Protein 3POW (pdb70)

Organism: Homo sapiens (NCBI:txid9606)

GO terms:
  GO:0002502 peptide antigen assembly with MHC class I protein complex (P, IDA)
  GO:0005783 endoplasmic reticulum (C, IDA)
  GO:0030674 protein-macromolecule adaptor activity (F, IDA)
  GO:0042824 MHC class I peptide loading complex (C, IDA)
  GO:0034975 protein folding in endoplasmic reticulum (P, TAS)
  GO:0016020 membrane (C, IDA)
  GO:0044194 cytolytic granule (C, EXP)
  GO:0005788 endoplasmic reticulum lumen (C, EXP)
  GO:0009986 cell surface (C, EXP)
  GO:2000510 positive regulation of dendritic cell chemotaxis (P, IMP)
  GO:1900026 positive regulation of substrate adhesion-dependent cell spreading (P, IMP)
  GO:0005515 protein binding (F, IPI)
  GO:0031625 ubiquitin protein ligase binding (F, IPI)
  GO:0006355 regulation of DNA-templated transcription (P, TAS)
  GO:0098553 lumenal side of endoplasmic reticulum membrane (C, TAS)
  GO:0033116 endoplasmic reticulum-Golgi intermediate compartment m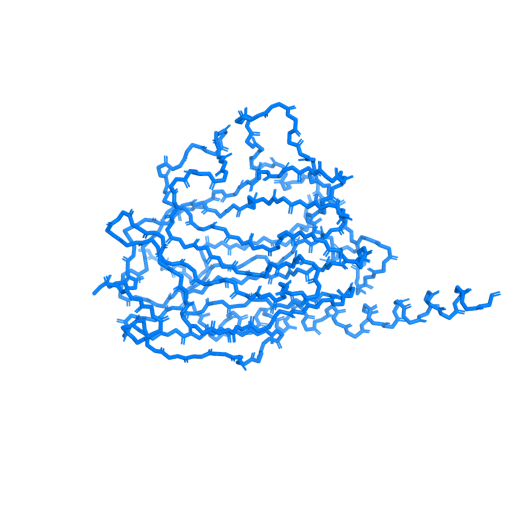embrane (C, TAS)
  GO:0071682 endocytic vesicle lumen (C, TAS)
  GO:0005576 extracellular region (C, TAS)
  GO:0005788 endoplasmic reticulum lumen (C, TAS)
  GO:0030670 phagocytic vesicle membrane (C, TAS)

InterPro domains:
  IPR001580 Calreticulin/calnexin [PF00262] (23-257)
  IPR001580 Calreticulin/calnexin [PF00262] (259-332)
  IPR001580 Calreticulin/calnexin [PR00626] (100-118)
  IPR001580 Calreticulin/calnexin [PR00626] (126-142)
  IPR001580 Calreticulin/calnexin [PR00626] (215-228)
  IPR001580 Calreticulin/calnexin [PR00626] (242-264)
  IPR001580 Calreticulin/calnexin [PR00626] (280-299)
  IPR001580 Calreticulin/calnexin [PR00626] (313-333)
  IPR001580 Calreticulin/calnexin [PTHR11073] (8-381)
  IPR009033 Calreticulin/calnexin, P domain superfamily [G3DSA:2.10.250.10] (205-305)
  IPR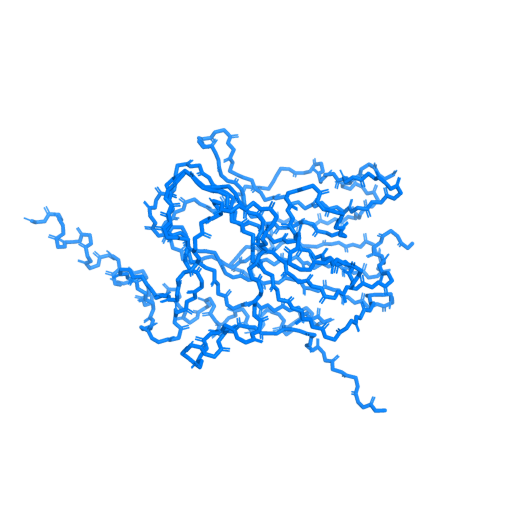009033 Calreticulin/calnexin, P domain superfamily [SSF63887] (201-315)
  IPR009169 Calreticulin [PIRSF002356] (5-406)
  IPR013320 Concanavalin A-like lectin/glucanase domain superfamily [SSF49899] (19-217)
  IPR018124 Calreticulin/calnexin, conserved site [PS00803] (98-113)
  IPR018124 Calreticulin/calnexin, conserved site [PS00804] (130-138)
  IPR018124 Calreticulin/calnexin, conserved site [PS00805] (242-254)

CATH classification: 2.60.120.200

Sequence (251 aa):
GREPAVYFKEQFLDGDGWTSRWIESKHKSDFGKFVLSSGKFYGDEEKDKGLQTSQDARFYALSASSFEPFSNKGQTLVVQFTVKHEQNIDCGGGYVKLFPNSLDQTDMHGDSEYNIMMFGPDICGPGTKKVHVIFNYKGKNVLINKDIRCKDDEFTHLYTLIVRPDNTYEVKIDNSQVESGSLEDDWDFSIYAYDNFGVLGLDLWQVKSGTIFDNFLITNDEAYAEEFGNETWGVTKAAEKQMKDKQDEEQRL

Solvent-accessible surface area: 11658 Å² total; per-residue (Å²): 121,240,149,70,42,50,37,20,88,6,42,3,120,81,37,117,25,21,83,107,94,10,69,94,8,153,68,118,127,84,23,7,94,15,67,43,31,7,23,133,3,44,22,54,102,108,126,17,54,0,0,28,2,53,57,88,56,89,116,2,7,2,0,0,62,16,144,62,23,43,1,141,56,76,26,0,0,1,1,0,2,4,6,8,26,32,80,19,68,23,1,3,0,33,1,8,2,0,31,74,103,28,83,26,56,63,0,46,39,124,18,126,17,15,0,15,1,0,0,33,2,66,27,122,80,44,39,63,0,31,0,10,0,28,63,181,78,126,61,6,116,14,85,64,128,6,162,8,92,69,53,26,24,13,20,0,2,2,1,1,0,54,57,100,17,39,1,21,0,27,10,30,24,67,104,69,35,44,28,28,0,116,105,10,3,114,70,100,34,15,25,25,139,48,0,0,2,0,0,0,15,2,96,0,57,81,14,11,0,6,0,7,9,0,0,0,0,37,54,52,69,50,1,78,94,8,0,76,100,12,22,33,98,7,111,62,41,2,101,122,55,30,72,136,24,61,94,120,150,179,113

Secondary structure (DSSP, 8-state):
-PPPSEEEEE---SGGGGGGTEEE--SSS-PPPEEEE--SS-S-TTTT-EEEE-SSSEEEEEEEEEEEE--TTS-EEEEEEEE-TT--SEEE--EEEE-TT--GGG--TTS--SEEEEEEEESTT-EEEEEEEEETTEEEEPSS--BPP-SSSEEEEEEEE-TTSEEEEEETTEEEEEEEHHHHS---TT--S-EEEEEEEEEESS---EEEEEEEES-HHHHHHHHHHTHHHHHHHHHHHHHHHHHHHH-

Radius of gyration: 17.52 Å; Cα contacts (8 Å, |Δi|>4): 612; chains: 1; bounding box: 39×34×60 Å

Foldseek 3Di:
DDDDQFFDKFQCQPPPVCPVFKDFAVLDVFAFAWDWFLPDFWLDGRRSTFTFGDDAQGKGKMKGWTDKDKCAQFKKKKKWKKFQQLLFAWKDDKKFWAFPPDDSNNDAPPPDTAWIWQFGHHHPVGQFIWTWGQAPNDTWTFQDGFGHDRDRGMKMWMWMAGNVQKIFIDILLHTRDIDGNVPGTPHVSSIDGITTMMIDTMGGRDTTMGMRTITIGRDPVVVSVSSCVRSVSIPPSRVVRVVVVVVVVVD

B-factor: mean 16.08, std 9.93, range [5.52, 78.04]

Nearest PDB structures (foldseek):
  3pow-assembly1_A  TM=1.004E+00  e=1.679E-54  Homo sapiens
  6eny-assembly1_G  TM=9.964E-01  e=6.160E-43  Homo sapiens
  8tzr-assembly1_C  TM=9.878E-01  e=2.608E-44  Homo sapiens
  7qpd-assembly1_C  TM=9.809E-01  e=1.672E-42  Homo sapiens
  8xvf-assembly3_C  TM=9.687E-01  e=1.533E-31  Trichinella spiralis

Structure (mmCIF, N/CA/C/O backbone):
data_3POW
#
_entry.id   3POW
#
_cell.length_a   42.890
_cell.length_b   70.390
_cell.length_c   91.820
_cell.angle_alpha   90.000
_cell.angle_beta   90.000
_cell.angle_gamma   90.000
#
_symmetry.space_group_name_H-M   'P 21 21 21'
#
loop_
_entity.id
_entity.type
_entity.pdbx_description
1 polymer calreticulin
2 non-polymer 'CALCIUM ION'
3 water water
#
loop_
_atom_site.group_PDB
_atom_site.id
_atom_site.type_symbol
_atom_site.label_atom_id
_atom_site.label_alt_id
_atom_site.label_comp_id
_atom_site.label_asym_id
_atom_site.label_entity_id
_atom_site.label_seq_id
_atom_site.pdbx_PDB_ins_code
_atom_site.Cartn_x
_atom_site.Cartn_y
_atom_site.Cartn_z
_atom_site.occupancy
_atom_site.B_iso_or_equiv
_atom_site.auth_seq_id
_atom_site.auth_comp_id
_atom_site.auth_asym_id
_atom_site.auth_atom_id
_atom_site.pdbx_PDB_model_num
ATOM 1 N N . GLY A 1 7 ? -2.244 -6.835 40.571 1.00 20.63 16 GLY A N 1
ATOM 2 C CA . GLY A 1 7 ? -2.638 -7.157 39.198 1.00 18.93 16 GLY A CA 1
ATOM 3 C C . GLY A 1 7 ? -1.529 -7.004 38.173 1.00 18.30 16 GLY A C 1
ATOM 4 O O . GLY A 1 7 ? -0.710 -6.085 38.277 1.00 17.50 16 GLY A O 1
ATOM 5 N N . ARG A 1 8 ? -1.504 -7.900 37.158 1.00 12.38 17 ARG A N 1
ATOM 6 C CA . ARG A 1 8 ? -0.484 -7.891 36.104 1.00 12.00 17 ARG A CA 1
ATOM 7 C C . ARG A 1 8 ? -0.417 -6.544 35.384 1.00 15.77 17 ARG A C 1
ATOM 8 O O . ARG A 1 8 ? -1.440 -6.055 34.892 1.00 15.70 17 ARG A O 1
ATOM 16 N N . GLU A 1 9 ? 0.792 -5.938 35.315 1.00 11.82 18 GLU A N 1
ATOM 17 C CA . GLU A 1 9 ? 0.975 -4.643 34.662 1.00 12.07 18 GLU A CA 1
ATOM 18 C C . GLU A 1 9 ? 1.052 -4.779 33.153 1.00 14.29 18 GLU A C 1
ATOM 19 O O . GLU A 1 9 ? 1.866 -5.573 32.669 1.00 12.36 18 GLU A O 1
ATOM 25 N N . PRO A 1 10 ? 0.244 -4.014 32.384 1.00 12.75 19 PRO A N 1
ATOM 26 C CA . PRO A 1 10 ? 0.367 -4.075 30.915 1.00 12.80 19 PRO A CA 1
ATOM 27 C C . PRO A 1 10 ? 1.666 -3.456 30.400 1.00 15.82 19 PRO A C 1
ATOM 28 O O . PRO A 1 10 ? 2.242 -2.564 31.040 1.00 16.01 19 PRO A O 1
ATOM 32 N N . ALA A 1 11 ? 2.123 -3.933 29.247 1.00 12.14 20 ALA A N 1
ATOM 33 C CA . ALA A 1 11 ? 3.281 -3.354 28.560 1.00 11.89 20 ALA A CA 1
ATOM 34 C C . ALA A 1 11 ? 2.763 -2.334 27.517 1.00 13.75 20 ALA A C 1
ATOM 35 O O . ALA A 1 11 ? 3.489 -1.407 27.137 1.00 14.08 20 ALA A O 1
ATOM 37 N N . VAL A 1 12 ? 1.526 -2.530 27.026 1.00 10.64 21 VAL A N 1
ATOM 38 C CA . VAL A 1 12 ? 0.921 -1.665 26.003 1.00 9.69 21 VAL A CA 1
ATOM 39 C C . VAL A 1 12 ? -0.164 -0.786 26.650 1.00 14.02 21 VAL A C 1
ATOM 40 O O . VAL A 1 12 ? -1.137 -1.312 27.187 1.00 14.72 21 VAL A O 1
ATOM 44 N N . TYR A 1 13 ? 0.014 0.540 26.577 1.00 11.02 22 TYR A N 1
ATOM 45 C CA . TYR A 1 13 ? -0.918 1.517 27.127 1.00 9.76 22 TYR A CA 1
ATOM 46 C C . TYR A 1 13 ? -1.987 1.917 26.113 1.00 11.84 22 TYR A C 1
ATOM 47 O O . TYR A 1 13 ? -3.078 2.311 26.513 1.00 12.25 22 TYR A O 1
ATOM 56 N N . PHE A 1 14 ? -1.666 1.841 24.808 1.00 9.01 23 PHE A N 1
ATOM 57 C CA . PHE A 1 14 ? -2.594 2.220 23.741 1.00 9.07 23 PHE A CA 1
ATOM 58 C C . PHE A 1 14 ? -2.166 1.578 22.438 1.00 11.00 23 PHE A C 1
ATOM 59 O O . PHE A 1 14 ? -0.970 1.527 22.141 1.00 10.81 23 PHE A O 1
ATOM 67 N N . LYS A 1 15 ? -3.142 1.057 21.675 1.00 10.04 24 LYS A N 1
ATOM 68 C CA . LYS A 1 15 ? -2.900 0.512 20.339 1.00 10.08 24 LYS A CA 1
ATOM 69 C C . LYS A 1 15 ? -4.107 0.837 19.479 1.00 13.34 24 LYS A C 1
ATOM 70 O O . LYS A 1 15 ? -5.245 0.595 19.908 1.00 14.15 24 LYS A O 1
ATOM 76 N N . GLU A 1 16 ? -3.872 1.377 18.280 1.00 8.79 25 GLU A N 1
ATOM 77 C CA . GLU A 1 16 ? -4.983 1.663 17.358 1.00 7.41 25 GLU A CA 1
ATOM 78 C C . GLU A 1 16 ? -4.611 1.331 15.947 1.00 9.47 25 GLU A C 1
ATOM 79 O O . GLU A 1 16 ? -3.688 1.936 15.409 1.00 9.16 25 GLU A O 1
ATOM 85 N N . GLN A 1 17 ? -5.351 0.381 15.340 1.00 9.01 26 GLN A N 1
ATOM 86 C CA . GLN A 1 17 ? -5.129 -0.061 13.976 1.00 7.50 26 GLN A CA 1
ATOM 87 C C . GLN A 1 17 ? -6.340 0.126 13.053 1.00 10.75 26 GLN A C 1
ATOM 88 O O . GLN A 1 17 ? -6.212 -0.130 11.868 1.00 10.86 26 GLN A O 1
ATOM 94 N N . PHE A 1 18 ? -7.495 0.590 13.583 1.00 9.17 27 PHE A N 1
ATOM 95 C CA . PHE A 1 18 ? -8.704 0.839 12.763 1.00 8.72 27 PHE A CA 1
ATOM 96 C C . PHE A 1 18 ? -9.143 -0.416 11.980 1.00 11.67 27 PHE A C 1
ATOM 97 O O . PHE A 1 18 ? -9.295 -0.385 10.747 1.00 10.82 27 PHE A O 1
ATOM 105 N N . LEU A 1 19 ? -9.308 -1.534 12.697 1.00 12.10 28 LEU A N 1
ATOM 106 C CA . LEU A 1 19 ? -9.654 -2.828 12.076 1.00 13.01 2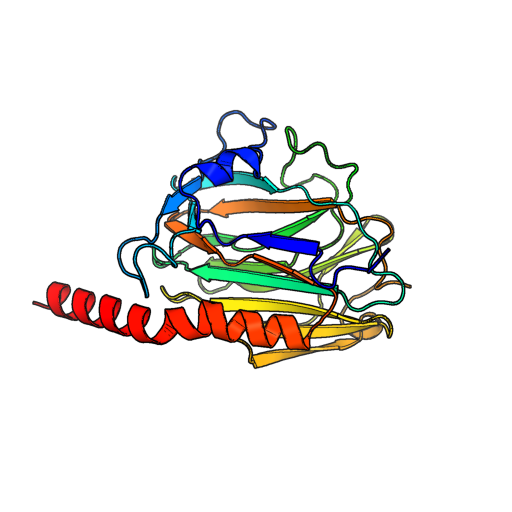8 LEU A CA 1
ATOM 107 C C . LEU A 1 19 ? -11.141 -3.164 12.119 1.00 17.27 28 LEU A C 1
ATOM 108 O O . LEU A 1 19 ? -11.563 -4.157 11.498 1.00 16.77 28 LEU A O 1
ATOM 113 N N . ASP A 1 20 ? -11.922 -2.371 12.877 1.00 14.01 29 ASP A N 1
ATOM 114 C CA . ASP A 1 20 ? -13.349 -2.642 13.116 1.00 14.79 29 ASP A CA 1
ATOM 115 C C . ASP A 1 20 ? -14.334 -1.674 12.477 1.00 20.74 29 ASP A C 1
ATOM 116 O O . ASP A 1 20 ? -15.359 -1.335 13.093 1.00 20.46 29 ASP A O 1
ATOM 121 N N . GLY A 1 21 ? -14.039 -1.272 11.242 1.00 18.28 30 GLY A N 1
ATOM 122 C CA . GLY A 1 21 ? -14.876 -0.381 10.453 1.00 19.24 30 GLY A CA 1
ATOM 123 C C . GLY A 1 21 ? -15.136 0.947 11.124 1.00 21.55 30 GLY A C 1
ATOM 124 O O . GLY A 1 21 ? -14.193 1.633 11.499 1.00 18.77 30 GLY A O 1
ATOM 125 N N . ASP A 1 22 ? -16.423 1.287 11.344 1.00 19.02 31 ASP A N 1
ATOM 126 C CA . ASP A 1 22 ? -16.808 2.554 11.983 1.00 18.86 31 ASP A CA 1
ATOM 127 C C . ASP A 1 22 ? -16.627 2.584 13.513 1.00 21.15 31 ASP A C 1
ATOM 128 O O . ASP A 1 22 ? -16.877 3.627 14.130 1.00 21.56 31 ASP A O 1
ATOM 133 N N . GLY A 1 23 ? -16.176 1.471 14.105 1.00 17.66 32 GLY A N 1
ATOM 134 C CA . GLY A 1 23 ? -15.933 1.345 15.545 1.00 17.13 32 GLY A CA 1
ATOM 135 C C . GLY A 1 23 ? -14.975 2.378 16.128 1.00 19.18 32 GLY A C 1
ATOM 136 O O . GLY A 1 23 ? -15.009 2.658 17.335 1.00 19.67 32 GLY A O 1
ATOM 137 N N . TRP A 1 24 ? -14.094 2.945 15.277 1.00 14.48 33 TRP A N 1
ATOM 138 C CA . TRP A 1 24 ? -13.123 3.945 15.730 1.00 13.61 33 TRP A CA 1
ATOM 139 C C . TRP A 1 24 ? -13.792 5.205 16.263 1.00 16.61 33 TRP A C 1
ATOM 140 O O . TRP A 1 24 ? -13.221 5.861 17.134 1.00 15.30 33 TRP A O 1
ATOM 151 N N . THR A 1 25 ? -15.008 5.546 15.754 1.00 14.69 34 THR A N 1
ATOM 152 C CA . THR A 1 25 ? -15.715 6.754 16.192 1.00 14.64 34 THR A CA 1
ATOM 153 C C . THR A 1 25 ? -16.078 6.725 17.698 1.00 19.40 34 THR A C 1
ATOM 154 O O . THR A 1 25 ? -16.398 7.779 18.269 1.00 21.42 34 THR A O 1
ATOM 158 N N . SER A 1 26 ? -16.010 5.537 18.338 1.00 16.04 35 SER A N 1
ATOM 159 C CA . SER A 1 26 ? -16.302 5.386 19.774 1.00 16.68 35 SER A CA 1
ATOM 160 C C . SER A 1 26 ? -15.030 5.558 20.611 1.00 19.33 35 SER A C 1
ATOM 161 O O . SER A 1 26 ? -15.114 5.606 21.851 1.00 20.08 35 SER A O 1
ATOM 164 N N . ARG A 1 27 ? -13.858 5.657 19.943 1.00 14.17 36 ARG A N 1
ATOM 165 C CA . ARG A 1 27 ? -12.572 5.761 20.630 1.00 13.18 36 ARG A CA 1
ATOM 166 C C . ARG A 1 27 ? -11.885 7.117 20.437 1.00 14.40 36 ARG A C 1
ATOM 167 O O . ARG A 1 27 ? -10.971 7.432 21.191 1.00 12.85 36 ARG A O 1
ATOM 175 N N . TRP A 1 28 ? -12.325 7.895 19.434 1.00 11.11 37 TRP A N 1
ATOM 176 C CA . TRP A 1 28 ? -11.738 9.191 19.061 1.00 10.31 37 TRP A CA 1
ATOM 177 C C . TRP A 1 28 ? -12.779 10.279 19.133 1.00 14.65 37 TRP A C 1
ATOM 178 O O . TRP A 1 28 ? -13.910 10.075 18.684 1.00 14.40 37 TRP A O 1
ATOM 189 N N . ILE A 1 29 ? -12.406 11.441 19.731 1.00 11.03 38 ILE A N 1
ATOM 190 C CA . ILE A 1 29 ? -13.314 12.575 19.912 1.00 10.24 38 ILE A CA 1
ATOM 191 C C . ILE A 1 29 ? -12.871 13.752 19.054 1.00 12.17 38 ILE A C 1
ATOM 192 O O . ILE A 1 29 ? -11.693 14.129 19.080 1.00 11.11 38 ILE A O 1
ATOM 197 N N . GLU A 1 30 ? -13.838 14.362 18.341 1.00 10.42 39 GLU A N 1
ATOM 198 C CA . GLU A 1 30 ? -13.603 15.571 17.556 1.00 9.91 39 GLU A CA 1
ATOM 199 C C . GLU A 1 30 ? -13.704 16.785 18.475 1.00 14.87 39 GLU A C 1
ATOM 200 O O . GLU A 1 30 ? -14.702 16.940 19.214 1.00 14.99 39 GLU A O 1
ATOM 206 N N . SER A 1 31 ? -12.690 17.668 18.434 1.00 10.66 40 SER A N 1
ATOM 207 C CA . SER A 1 31 ? -12.782 18.898 19.208 1.00 10.29 40 SER A CA 1
ATOM 208 C C . SER A 1 31 ? -13.812 19.806 18.564 1.00 12.22 40 SER A C 1
ATOM 209 O O . SER A 1 31 ? -13.938 19.813 17.338 1.00 11.25 40 SER A O 1
ATOM 212 N N . LYS A 1 32 ? -14.534 20.567 19.402 1.00 10.06 41 LYS A N 1
ATOM 213 C CA . LYS A 1 32 ? -15.518 21.567 18.980 1.00 11.42 41 LYS A CA 1
ATOM 214 C C . LYS A 1 32 ? -14.974 22.973 19.293 1.00 14.50 41 LYS A C 1
ATOM 215 O O . LYS A 1 32 ? -15.740 23.935 19.253 1.00 14.15 41 LYS A O 1
ATOM 221 N N . HIS A 1 33 ? -13.645 23.103 19.577 1.00 10.10 42 HIS A N 1
ATOM 222 C CA . HIS A 1 33 ? -13.029 24.415 19.845 1.00 9.52 42 HIS A CA 1
ATOM 223 C C . HIS A 1 33 ? -13.352 25.438 18.746 1.00 13.77 42 HIS A C 1
ATOM 224 O O . HIS A 1 33 ? -13.583 26.619 19.048 1.00 13.63 42 HIS A O 1
ATOM 231 N N . LYS A 1 34 ? -13.369 24.980 17.477 1.00 10.16 43 LYS A N 1
ATOM 232 C CA . LYS A 1 34 ? -13.808 25.770 16.322 1.00 11.01 43 LYS A CA 1
ATOM 233 C C . LYS A 1 34 ? -14.907 24.968 15.618 1.00 14.08 43 LYS A C 1
ATOM 234 O O . LYS A 1 34 ? -14.982 23.747 15.806 1.00 14.06 43 LYS A O 1
ATOM 240 N N . SER A 1 35 ? -15.740 25.637 14.803 1.00 12.22 44 SER A N 1
ATOM 241 C CA . SER A 1 35 ? -16.793 24.913 14.072 1.00 11.87 44 SER A CA 1
ATOM 242 C C . SER A 1 35 ? -16.402 24.588 12.612 1.00 15.88 44 SER A C 1
ATOM 243 O O . SER A 1 35 ? -17.203 24.013 11.861 1.00 16.37 44 SER A O 1
ATOM 246 N N . ASP A 1 36 ? -15.164 24.918 12.230 1.00 11.91 45 ASP A N 1
ATOM 247 C CA . ASP A 1 36 ? -14.680 24.739 10.868 1.00 10.60 45 ASP A CA 1
ATOM 248 C C . ASP A 1 36 ? -13.437 23.840 10.775 1.00 12.50 45 ASP A C 1
ATOM 249 O O . ASP A 1 36 ? -12.654 23.968 9.825 1.00 11.30 45 ASP A O 1
ATOM 254 N N . PHE A 1 37 ? -13.248 22.926 11.751 1.00 9.81 46 PHE A N 1
ATOM 255 C CA . PHE A 1 37 ? -12.138 21.973 11.645 1.00 9.40 46 PHE A CA 1
ATOM 256 C C . PHE A 1 37 ? -12.430 20.975 10.519 1.00 12.13 46 PHE A C 1
ATOM 257 O O . PHE A 1 37 ? -13.604 20.674 10.244 1.00 12.84 46 PHE A O 1
ATOM 265 N N . GLY A 1 38 ? -11.366 20.426 9.921 1.00 9.90 47 GLY A N 1
ATOM 266 C CA . GLY A 1 38 ? -11.516 19.432 8.870 1.00 9.49 47 GLY A CA 1
ATOM 267 C C . GLY A 1 38 ? -11.886 18.083 9.439 1.00 12.79 47 GLY A C 1
ATOM 268 O O . GLY A 1 38 ? -11.665 17.806 10.626 1.00 12.22 47 GLY A O 1
ATOM 269 N N . LYS A 1 39 ? -12.454 17.238 8.595 1.00 10.34 48 LYS A N 1
ATOM 270 C CA . LYS A 1 39 ? -12.841 15.908 9.027 1.00 10.77 48 LYS A CA 1
ATOM 271 C C . LYS A 1 39 ? -11.825 14.845 8.625 1.00 12.54 48 LYS A C 1
ATOM 272 O O . LYS A 1 39 ? -11.305 14.853 7.510 1.00 9.61 48 LYS A O 1
ATOM 278 N N . PHE A 1 40 ? -11.591 13.897 9.537 1.00 9.87 49 PHE A N 1
ATOM 279 C CA . PHE A 1 40 ? -10.820 12.707 9.213 1.00 7.50 49 PHE A CA 1
ATOM 280 C C . PHE A 1 40 ? -11.831 11.670 8.706 1.00 11.25 49 PHE A C 1
ATOM 281 O O . PHE A 1 40 ? -12.948 11.560 9.239 1.00 11.76 49 PHE A O 1
ATOM 289 N N . VAL A 1 41 ? -11.448 10.910 7.673 1.00 7.79 50 VAL A N 1
ATOM 290 C CA . VAL A 1 41 ? -12.256 9.821 7.121 1.00 7.74 50 VAL A CA 1
ATOM 291 C C . VAL A 1 41 ? -11.426 8.527 7.206 1.00 12.21 50 VAL A C 1
ATOM 292 O O . VAL A 1 41 ? -10.184 8.577 7.114 1.00 12.87 50 VAL A O 1
ATOM 296 N N . LEU A 1 42 ? -12.092 7.385 7.345 1.00 9.13 51 LEU A N 1
ATOM 297 C CA . LEU A 1 42 ? -11.403 6.102 7.381 1.00 9.69 51 LEU A CA 1
ATOM 298 C C . LEU A 1 42 ? -11.169 5.620 5.960 1.00 11.84 51 LEU A C 1
ATOM 299 O O . LEU A 1 42 ? -12.123 5.413 5.193 1.00 11.69 51 LEU A O 1
ATOM 304 N N . SER A 1 43 ? -9.874 5.439 5.593 1.00 8.96 52 SER A N 1
ATOM 305 C CA . SER A 1 43 ? -9.540 4.992 4.247 1.00 9.27 52 SER A CA 1
ATOM 306 C C . SER A 1 43 ? -8.143 4.375 4.165 1.00 10.09 52 SER A C 1
ATOM 307 O O . SER A 1 43 ? -7.256 4.714 4.964 1.00 9.37 52 SER A O 1
ATOM 310 N N . SER A 1 44 ? -7.946 3.510 3.153 1.00 9.59 53 SER A N 1
ATOM 311 C CA . SER A 1 44 ? -6.625 2.977 2.842 1.00 9.26 53 SER A CA 1
ATOM 312 C C . SER A 1 44 ? -6.050 3.691 1.588 1.00 12.12 53 SER A C 1
ATOM 313 O O . SER A 1 44 ? -4.922 3.404 1.182 1.00 10.58 53 SER A O 1
ATOM 316 N N . GLY A 1 45 ? -6.795 4.670 1.040 1.00 9.06 54 GLY A N 1
ATOM 317 C CA . GLY A 1 45 ? -6.313 5.493 -0.064 1.00 9.00 54 GLY A CA 1
ATOM 318 C C . GLY A 1 45 ? -6.277 4.870 -1.440 1.00 13.41 54 GLY A C 1
ATOM 319 O O . GLY A 1 45 ? -6.899 3.828 -1.664 1.00 11.79 54 GLY A O 1
ATOM 320 N N . LYS A 1 46 ? -5.562 5.550 -2.393 1.00 11.19 55 LYS A N 1
ATOM 321 C CA . LYS A 1 46 ? -5.493 5.131 -3.801 1.00 12.09 55 LYS A CA 1
ATOM 322 C C . LYS A 1 46 ? -4.687 3.866 -4.058 1.00 14.38 55 LYS A C 1
ATOM 323 O O . LYS A 1 46 ? -4.980 3.113 -4.991 1.00 14.41 55 LYS A O 1
ATOM 329 N N . PHE A 1 47 ? -3.610 3.705 -3.290 1.00 9.98 56 PHE A N 1
ATOM 330 C CA . PHE A 1 47 ? -2.684 2.575 -3.363 1.00 9.07 56 PHE A CA 1
ATOM 331 C C . PHE A 1 47 ? -2.343 2.221 -1.924 1.00 10.82 56 PHE A C 1
ATOM 332 O O . PHE A 1 47 ? -2.367 3.089 -1.050 1.00 10.84 56 PHE A O 1
ATOM 340 N N . TYR A 1 48 ? -2.088 0.931 -1.667 1.00 10.37 57 TYR A N 1
ATOM 341 C CA . TYR A 1 48 ? -1.907 0.426 -0.310 1.00 9.21 57 TYR A CA 1
ATOM 342 C C . TYR A 1 48 ? -1.271 -0.975 -0.345 1.00 13.16 57 TYR A C 1
ATOM 343 O O . TYR A 1 48 ? -1.219 -1.610 -1.403 1.00 13.22 57 TYR A O 1
ATOM 352 N N . GLY A 1 49 ? -0.820 -1.445 0.820 1.00 10.05 58 GLY A N 1
ATOM 353 C CA . GLY A 1 49 ? -0.295 -2.802 0.951 1.00 10.32 58 GLY A CA 1
ATOM 354 C C . GLY A 1 49 ? -1.438 -3.800 0.937 1.00 14.63 58 GLY A C 1
ATOM 355 O O . GLY A 1 49 ? -1.440 -4.757 0.150 1.00 15.22 58 GLY A O 1
ATOM 356 N N . ASP A 1 50 ? -2.446 -3.549 1.795 1.00 11.52 59 ASP A N 1
ATOM 357 C CA . ASP A 1 50 ? -3.653 -4.375 1.946 1.00 11.48 59 ASP A CA 1
ATOM 358 C C . ASP A 1 50 ? -4.828 -3.425 2.150 1.00 14.72 59 ASP A C 1
ATOM 359 O O . ASP A 1 50 ? -4.761 -2.534 3.004 1.00 12.30 59 ASP A O 1
ATOM 364 N N . GLU A 1 51 ? -5.898 -3.594 1.348 1.00 11.79 60 GLU A N 1
ATOM 365 C CA . GLU A 1 51 ? -7.049 -2.682 1.372 1.00 11.32 60 GLU A CA 1
ATOM 366 C C . GLU A 1 51 ? -7.706 -2.517 2.734 1.00 13.95 60 GLU A C 1
ATOM 367 O O . GLU A 1 51 ? -8.198 -1.428 3.050 1.00 14.02 60 GLU A O 1
ATOM 373 N N . GLU A 1 52 ? -7.736 -3.596 3.532 1.00 11.22 61 GLU A N 1
ATOM 374 C CA . GLU A 1 52 ? -8.352 -3.547 4.850 1.00 11.88 61 GLU A CA 1
ATOM 375 C C . GLU A 1 52 ? -7.359 -3.168 5.963 1.00 13.15 61 GLU A C 1
ATOM 376 O O . GLU A 1 52 ? -7.676 -2.307 6.789 1.00 11.90 61 GLU A O 1
ATOM 382 N N . LYS A 1 53 ? -6.190 -3.847 6.021 1.00 10.96 62 LYS A N 1
ATOM 383 C CA . LYS A 1 53 ? -5.197 -3.611 7.076 1.00 9.17 62 LYS A CA 1
ATOM 384 C C . LYS A 1 53 ? -4.663 -2.180 7.038 1.00 11.77 62 LYS A C 1
ATOM 385 O O . LYS A 1 53 ? -4.466 -1.573 8.103 1.00 11.32 62 LYS A O 1
ATOM 391 N N . ASP A 1 54 ? -4.517 -1.614 5.812 1.00 9.21 63 ASP A N 1
ATOM 392 C CA . ASP A 1 54 ? -3.971 -0.267 5.627 1.00 9.17 63 ASP A CA 1
ATOM 393 C C . ASP A 1 54 ? -4.947 0.878 5.743 1.00 11.30 63 ASP A C 1
ATOM 394 O O . ASP A 1 54 ? -4.590 2.023 5.456 1.00 10.63 63 ASP A O 1
ATOM 399 N N . LYS A 1 55 ? -6.189 0.593 6.227 1.00 8.85 64 LYS A N 1
ATOM 400 C CA . LYS A 1 55 ? -7.132 1.669 6.516 1.00 8.77 64 LYS A CA 1
ATOM 401 C C . LYS A 1 55 ? -6.606 2.433 7.745 1.00 10.60 64 LYS A C 1
ATOM 402 O O . LYS A 1 55 ? -6.111 1.824 8.706 1.00 9.82 64 LYS A O 1
ATOM 408 N N . GLY A 1 56 ? -6.707 3.760 7.680 1.00 7.38 65 GLY A N 1
ATOM 409 C CA . GLY A 1 56 ? -6.333 4.652 8.775 1.00 7.11 65 GLY A CA 1
ATOM 410 C C . GLY A 1 56 ? -7.095 5.957 8.696 1.00 10.73 65 GLY A C 1
ATOM 411 O O . GLY A 1 56 ? -7.998 6.086 7.864 1.00 9.83 65 GLY A O 1
ATOM 412 N N . LEU A 1 57 ? -6.749 6.930 9.569 1.00 8.33 66 LEU A N 1
ATOM 413 C CA . LEU A 1 57 ? -7.416 8.243 9.564 1.00 8.36 66 LEU A CA 1
ATOM 414 C C . LEU A 1 57 ? -6.804 9.109 8.476 1.00 8.19 66 LEU A C 1
ATOM 415 O O . LEU A 1 57 ? -5.586 9.342 8.497 1.00 8.14 66 LEU A O 1
ATOM 420 N N . GLN A 1 58 ? -7.630 9.604 7.544 1.00 7.10 67 GLN A N 1
ATOM 421 C CA . GLN A 1 58 ? -7.121 10.425 6.432 1.00 6.63 67 GLN A CA 1
ATOM 422 C C . GLN A 1 58 ? -7.682 11.830 6.471 1.00 9.05 67 GLN A C 1
ATOM 423 O O . GLN A 1 58 ? -8.900 11.982 6.578 1.00 9.39 67 GLN A O 1
ATOM 429 N N . THR A 1 59 ? -6.825 12.849 6.346 1.00 6.94 68 THR A N 1
ATOM 430 C CA . THR A 1 59 ? -7.310 14.228 6.306 1.00 6.15 68 THR A CA 1
ATOM 431 C C . THR A 1 59 ? -8.090 14.391 4.990 1.00 8.75 68 THR A C 1
ATOM 432 O O . THR A 1 59 ? -7.596 14.005 3.929 1.00 8.29 68 THR A O 1
ATOM 436 N N . SER A 1 60 ? -9.314 14.954 5.060 1.00 7.23 69 SER A N 1
ATOM 437 C CA . SER A 1 60 ? -10.189 14.988 3.866 1.00 7.75 69 SER A CA 1
ATOM 438 C C . SER A 1 60 ? -10.465 16.357 3.255 1.00 9.72 69 SER A C 1
ATOM 439 O O . SER A 1 60 ? -11.117 16.426 2.193 1.00 10.86 69 SER A O 1
ATOM 442 N N . GLN A 1 61 ? -9.998 17.435 3.906 1.00 7.11 70 GLN A N 1
ATOM 443 C CA . GLN A 1 61 ? -10.238 18.822 3.460 1.00 6.93 70 GLN A CA 1
ATOM 444 C C . GLN A 1 61 ? -8.939 19.637 3.372 1.00 8.48 70 GLN A C 1
ATOM 445 O O . GLN A 1 61 ? -8.179 19.719 4.346 1.00 8.66 70 GLN A O 1
ATOM 451 N N . ASP A 1 62 ? -8.716 20.290 2.224 1.00 6.29 71 ASP A N 1
ATOM 452 C CA . ASP A 1 62 ? -7.522 21.105 2.044 1.00 5.77 71 ASP A CA 1
ATOM 453 C C . ASP A 1 62 ? -7.616 22.395 2.900 1.00 9.63 71 ASP A C 1
ATOM 454 O O . ASP A 1 62 ? -8.731 22.842 3.263 1.00 9.16 71 ASP A O 1
ATOM 459 N N . ALA A 1 63 ? -6.456 23.005 3.189 1.00 8.30 72 ALA A N 1
ATOM 460 C CA . ALA A 1 63 ? -6.362 24.300 3.906 1.00 7.78 72 ALA A CA 1
ATOM 461 C C . ALA A 1 63 ? -7.266 24.318 5.157 1.00 9.37 72 ALA A C 1
ATOM 462 O O . ALA A 1 63 ? -8.158 25.171 5.304 1.00 9.53 72 ALA A O 1
ATOM 464 N N . ARG A 1 64 ? -6.995 23.376 6.067 1.00 7.94 73 ARG A N 1
ATOM 465 C CA . ARG A 1 64 ? -7.822 23.218 7.240 1.00 7.21 73 ARG A CA 1
ATOM 466 C C . ARG A 1 64 ? -7.011 22.799 8.458 1.00 9.78 73 ARG A C 1
ATOM 467 O O . ARG A 1 64 ? -5.981 22.124 8.310 1.00 8.31 73 ARG A O 1
ATOM 475 N N . PHE A 1 65 ? -7.509 23.202 9.644 1.00 8.17 74 PHE A N 1
ATOM 476 C CA . PHE A 1 65 ? -7.016 22.765 10.935 1.00 6.92 74 PHE A CA 1
ATOM 477 C C . PHE A 1 65 ? -7.778 21.491 11.292 1.00 10.64 74 PHE A C 1
ATOM 478 O O . PHE A 1 65 ? -8.981 21.363 11.020 1.00 9.00 74 PHE A O 1
ATOM 486 N N . TYR A 1 66 ? -7.074 20.556 11.933 1.00 8.24 75 TYR A N 1
ATOM 487 C CA . TYR A 1 66 ? -7.630 19.278 12.400 1.00 7.25 75 TYR A CA 1
ATOM 488 C C . TYR A 1 66 ? -7.434 19.190 13.904 1.00 9.80 75 TYR A C 1
ATOM 489 O O . TYR A 1 66 ? -6.412 19.653 14.414 1.00 8.16 75 TYR A O 1
ATOM 498 N N . ALA A 1 67 ? -8.387 18.553 14.616 1.00 8.37 76 ALA A N 1
ATOM 499 C CA . ALA A 1 67 ? -8.247 18.371 16.064 1.00 8.37 76 ALA A CA 1
ATOM 500 C C . ALA A 1 67 ? -9.100 17.154 16.481 1.00 9.66 76 ALA A C 1
ATOM 501 O O . ALA A 1 67 ? -10.307 17.269 16.664 1.00 10.45 76 ALA A O 1
ATOM 503 N N . LEU A 1 68 ? -8.458 15.968 16.537 1.00 7.77 77 LEU A N 1
ATOM 504 C CA . LEU A 1 68 ? -9.061 14.674 16.898 1.00 7.54 77 LEU A CA 1
ATOM 505 C C . LEU A 1 68 ? -8.154 13.984 17.926 1.00 9.23 77 LEU A C 1
ATOM 506 O O . LEU A 1 68 ? -6.927 14.052 17.802 1.00 8.66 77 LEU A O 1
ATOM 511 N N . SER A 1 69 ? -8.741 13.373 18.980 1.00 7.09 78 SER A N 1
ATOM 512 C CA . SER A 1 69 ? -7.907 12.751 20.005 1.00 6.51 78 SER A CA 1
ATOM 513 C C . SER A 1 69 ? -8.518 11.469 20.586 1.00 10.56 78 SER A C 1
ATOM 514 O O . SER A 1 69 ? -9.733 11.283 20.542 1.00 10.88 78 SER A O 1
ATOM 517 N N . ALA A 1 70 ? -7.663 10.601 21.138 1.00 8.63 79 ALA A N 1
ATOM 518 C CA . ALA A 1 70 ? -8.086 9.333 21.736 1.00 8.74 79 ALA A CA 1
ATOM 519 C C . ALA A 1 70 ? -7.590 9.226 23.149 1.00 11.52 79 ALA A C 1
ATOM 520 O O . ALA A 1 70 ? -6.400 9.433 23.395 1.00 10.02 79 ALA A O 1
ATOM 522 N N . SER A 1 71 ? -8.489 8.861 24.064 1.00 8.79 80 SER A N 1
ATOM 523 C CA A SER A 1 71 ? -8.223 8.676 25.487 0.50 8.04 80 SER A CA 1
ATOM 524 C CA B SER A 1 71 ? -8.133 8.694 25.466 0.50 7.91 80 SER A CA 1
ATOM 525 C C . SER A 1 71 ? -7.720 7.249 25.764 1.00 11.88 80 SER A C 1
ATOM 526 O O . SER A 1 71 ? -8.075 6.314 25.034 1.00 14.19 80 SER A O 1
ATOM 531 N N . PHE A 1 72 ? -6.953 7.067 26.841 1.00 9.62 81 PHE A N 1
ATOM 532 C CA . PHE A 1 72 ? -6.513 5.753 27.323 1.00 10.46 81 PHE A CA 1
ATOM 533 C C . PHE A 1 72 ? -6.365 5.833 28.837 1.00 14.64 81 PHE A C 1
ATOM 534 O O . PHE A 1 72 ? -6.277 6.937 29.393 1.00 13.51 81 PHE A O 1
ATOM 542 N N . GLU A 1 73 ? -6.328 4.670 29.504 1.00 14.14 82 GLU A N 1
ATOM 543 C CA . GLU A 1 73 ? -6.155 4.568 30.952 1.00 13.84 82 GLU A CA 1
ATOM 544 C C . GLU A 1 73 ? -4.892 5.352 31.318 1.00 16.06 82 GLU A C 1
ATOM 545 O O . GLU A 1 73 ? -3.827 5.088 30.758 1.00 15.60 82 GLU A O 1
ATOM 551 N N . PRO A 1 74 ? -5.021 6.395 32.157 1.00 13.29 83 PRO A N 1
ATOM 552 C CA . PRO A 1 74 ? -3.848 7.227 32.480 1.00 13.26 83 PRO A CA 1
ATOM 553 C C . PRO A 1 74 ? -2.696 6.437 33.089 1.00 17.26 83 PRO A C 1
ATOM 554 O O . PRO A 1 74 ? -2.914 5.439 33.797 1.00 16.76 83 PRO A O 1
ATOM 558 N N . PHE A 1 75 ? -1.464 6.872 32.781 1.00 12.90 84 PHE A N 1
ATOM 559 C CA . PHE A 1 75 ? -0.261 6.226 33.289 1.00 11.49 84 PHE A CA 1
ATOM 560 C C . PHE A 1 75 ? 0.851 7.255 33.449 1.00 13.85 84 PHE A C 1
ATOM 561 O O . PHE A 1 75 ? 0.816 8.347 32.846 1.00 13.36 84 PHE A O 1
ATOM 569 N N . SER A 1 76 ? 1.872 6.859 34.204 1.00 12.50 85 SER A N 1
ATOM 570 C CA . SER A 1 76 ? 3.075 7.636 34.389 1.00 11.57 85 SER A CA 1
ATOM 571 C C . SER A 1 76 ? 4.251 6.838 33.861 1.00 14.33 85 SER A C 1
ATOM 572 O O . SER A 1 76 ? 4.291 5.616 34.017 1.00 13.68 85 SER A O 1
ATOM 575 N N . ASN A 1 77 ? 5.227 7.536 33.239 1.00 11.03 86 ASN A N 1
ATOM 576 C CA . ASN A 1 77 ? 6.451 6.897 32.749 1.00 11.40 86 ASN A CA 1
ATOM 577 C C . ASN A 1 77 ? 7.584 6.914 33.825 1.00 14.81 86 ASN A C 1
ATOM 578 O O . ASN A 1 77 ? 8.691 6.448 33.548 1.00 13.86 86 ASN A O 1
ATOM 583 N N . LYS A 1 78 ? 7.297 7.410 35.050 1.00 12.52 87 LYS A N 1
ATOM 584 C CA . LYS A 1 78 ? 8.319 7.433 36.112 1.00 13.40 87 LYS A CA 1
ATOM 585 C C . LYS A 1 78 ? 8.900 6.036 36.340 1.00 16.82 87 LYS A C 1
ATOM 586 O O . LYS A 1 78 ? 8.141 5.083 36.481 1.00 15.10 87 LYS A O 1
ATOM 592 N N . GLY A 1 79 ? 10.237 5.949 36.263 1.00 14.57 88 GLY A N 1
ATOM 593 C CA . GLY A 1 79 ? 11.029 4.735 36.440 1.00 14.67 88 GLY A CA 1
ATOM 594 C C . GLY A 1 79 ? 10.960 3.725 35.313 1.00 19.39 88 GLY A C 1
ATOM 595 O O . GLY A 1 79 ? 11.492 2.619 35.445 1.00 20.68 88 GLY A O 1
ATOM 596 N N . GLN A 1 80 ? 10.301 4.080 34.189 1.00 14.66 89 GLN A N 1
ATOM 597 C CA . GLN A 1 80 ? 10.087 3.165 33.065 1.00 14.51 89 GLN A CA 1
ATOM 598 C C . GLN A 1 80 ? 10.450 3.820 31.744 1.00 14.81 89 GLN A C 1
ATOM 599 O O . GLN A 1 80 ? 10.571 5.040 31.677 1.00 13.73 89 GLN A O 1
ATOM 605 N N . THR A 1 81 ? 10.572 3.011 30.673 1.00 12.24 90 THR A N 1
ATOM 606 C CA . THR A 1 81 ? 10.766 3.569 29.325 1.00 11.25 90 THR A CA 1
ATOM 607 C C . THR A 1 81 ? 9.395 3.942 28.767 1.00 13.90 90 THR A C 1
ATOM 608 O O . THR A 1 81 ? 8.402 3.290 29.087 1.00 13.06 90 THR A O 1
ATOM 612 N N . LEU A 1 82 ? 9.349 4.968 27.900 1.00 10.67 91 LEU A N 1
ATOM 613 C CA . LEU A 1 82 ? 8.136 5.392 27.201 1.00 10.12 91 LEU A CA 1
ATOM 614 C C . LEU A 1 82 ? 8.430 5.338 25.705 1.00 12.40 91 LEU A C 1
ATOM 615 O O . LEU A 1 82 ? 9.461 5.869 25.256 1.00 11.24 91 LEU A O 1
ATOM 620 N N . VAL A 1 83 ? 7.522 4.709 24.929 1.00 10.18 92 VAL A N 1
ATOM 621 C CA . VAL A 1 83 ? 7.655 4.691 23.469 1.00 8.44 92 VAL A CA 1
ATOM 622 C C . VAL A 1 83 ? 6.334 5.132 22.848 1.00 10.30 92 VAL A C 1
ATOM 623 O O . VAL A 1 83 ? 5.284 4.595 23.201 1.00 9.81 92 VAL A O 1
ATOM 627 N N . VAL A 1 84 ? 6.389 6.104 21.903 1.00 7.85 93 VAL A N 1
ATOM 628 C CA . VAL A 1 84 ? 5.241 6.545 21.095 1.00 7.37 93 VAL A CA 1
ATOM 629 C C . VAL A 1 84 ? 5.603 6.250 19.637 1.00 9.82 93 VAL A C 1
ATOM 630 O O . VAL A 1 84 ? 6.690 6.616 19.171 1.00 8.72 93 VAL A O 1
ATOM 634 N N . GLN A 1 85 ? 4.701 5.561 18.932 1.00 7.66 94 GLN A N 1
ATOM 635 C CA . GLN A 1 85 ? 4.965 5.138 17.570 1.00 7.27 94 GLN A CA 1
ATOM 636 C C . GLN A 1 85 ? 3.691 5.163 16.724 1.00 9.66 94 GLN A C 1
ATOM 637 O O . GLN A 1 85 ? 2.593 4.902 17.228 1.00 9.20 94 GLN A O 1
ATOM 643 N N . PHE A 1 86 ? 3.845 5.477 15.423 1.00 6.57 95 PHE A N 1
ATOM 644 C CA . PHE A 1 86 ? 2.700 5.513 14.496 1.00 5.91 95 PHE A CA 1
ATOM 645 C C . PHE A 1 86 ? 3.218 5.588 13.079 1.00 9.02 95 PHE A C 1
ATOM 646 O O . PHE A 1 86 ? 4.402 5.866 12.893 1.00 8.13 95 PHE A O 1
ATOM 654 N N . THR A 1 87 ? 2.338 5.354 12.077 1.00 7.27 96 THR A N 1
ATOM 655 C CA . THR A 1 87 ? 2.747 5.475 10.679 1.00 7.55 96 THR A CA 1
ATOM 656 C C . THR A 1 87 ? 2.104 6.754 10.101 1.00 9.04 96 THR A C 1
ATOM 657 O O . THR A 1 87 ? 0.973 7.115 10.479 1.00 7.79 96 THR A O 1
ATOM 661 N N . VAL A 1 88 ? 2.801 7.404 9.164 1.00 7.82 97 VAL A N 1
ATOM 662 C CA . VAL A 1 88 ? 2.311 8.601 8.456 1.00 7.11 97 VAL A CA 1
ATOM 663 C C . VAL A 1 88 ? 2.527 8.301 6.961 1.00 9.18 97 VAL A C 1
ATOM 664 O O . VAL A 1 88 ? 3.647 7.973 6.567 1.00 8.74 97 VAL A O 1
ATOM 668 N N . LYS A 1 89 ? 1.475 8.507 6.128 1.00 6.24 98 LYS A N 1
ATOM 669 C CA . LYS A 1 89 ? 1.550 8.294 4.688 1.00 5.52 98 LYS A CA 1
ATOM 670 C C . LYS A 1 89 ? 1.022 9.551 3.988 1.00 7.98 98 L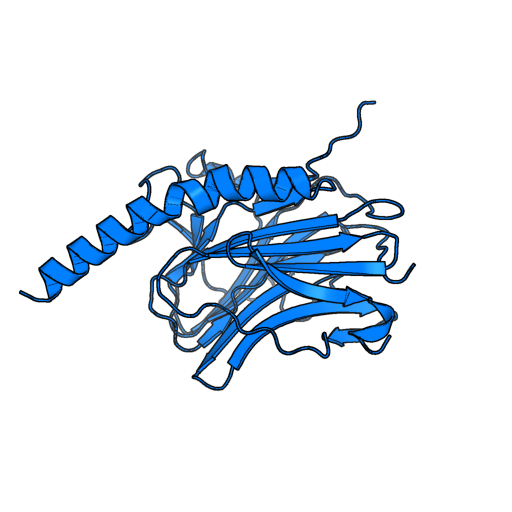YS A C 1
ATOM 671 O O . LYS A 1 89 ? -0.202 9.742 3.913 1.00 7.75 98 LYS A O 1
ATOM 677 N N . HIS A 1 90 ? 1.936 10.408 3.455 1.00 6.41 99 HIS A N 1
ATOM 678 C CA . HIS A 1 90 ? 1.513 11.640 2.746 1.00 6.38 99 HIS A CA 1
ATOM 679 C C . HIS A 1 90 ? 1.261 11.254 1.259 1.00 9.39 99 HIS A C 1
ATOM 680 O O . HIS A 1 90 ? 1.995 11.667 0.342 1.00 8.71 99 HIS A O 1
ATOM 687 N N . GLU A 1 91 ? 0.227 10.436 1.041 1.00 8.08 100 GLU A N 1
ATOM 688 C CA . GLU A 1 91 ? -0.115 9.879 -0.274 1.00 9.20 100 GLU A CA 1
ATOM 689 C C . GLU A 1 91 ? -0.427 10.945 -1.350 1.00 10.09 100 GLU A C 1
ATOM 690 O O . GLU A 1 91 ? -0.317 10.654 -2.555 1.00 10.45 100 GLU A O 1
ATOM 696 N N . GLN A 1 92 ? -0.823 12.160 -0.920 1.00 7.12 101 GLN A N 1
ATOM 697 C CA . GLN A 1 92 ? -1.182 13.256 -1.833 1.00 7.04 101 GLN A CA 1
ATOM 698 C C . GLN A 1 92 ? 0.043 13.941 -2.502 1.00 9.05 101 GLN A C 1
ATOM 699 O O . GLN A 1 92 ? -0.148 14.750 -3.415 1.00 11.53 101 GLN A O 1
ATOM 705 N N . ASN A 1 93 ? 1.275 13.673 -2.002 1.00 8.05 102 ASN A N 1
ATOM 706 C CA . ASN A 1 93 ? 2.531 14.360 -2.379 1.00 8.42 102 ASN A CA 1
ATOM 707 C C . ASN A 1 93 ? 2.361 15.779 -1.793 1.00 10.99 102 ASN A C 1
ATOM 708 O O . ASN A 1 93 ? 1.908 16.728 -2.473 1.00 11.13 102 ASN A O 1
ATOM 713 N N . ILE A 1 94 ? 2.558 15.858 -0.486 1.00 8.40 103 ILE A N 1
ATOM 714 C CA . ILE A 1 94 ? 2.263 17.060 0.289 1.00 7.49 103 ILE A CA 1
ATOM 715 C C . ILE A 1 94 ? 3.174 18.271 0.031 1.00 10.94 103 ILE A C 1
ATOM 716 O O . ILE A 1 94 ? 4.393 18.135 -0.117 1.00 10.41 103 ILE A O 1
ATOM 721 N N . ASP A 1 95 ? 2.561 19.460 0.017 1.00 8.33 104 ASP A N 1
ATOM 722 C CA . ASP A 1 95 ? 3.293 20.696 -0.136 1.00 7.12 104 ASP A CA 1
ATOM 723 C C . ASP A 1 95 ? 3.642 21.239 1.251 1.00 9.67 104 ASP A C 1
ATOM 724 O O . ASP A 1 95 ? 4.819 21.519 1.532 1.00 9.92 104 ASP A O 1
ATOM 729 N N . CYS A 1 96 ? 2.608 21.438 2.093 1.00 7.93 105 CYS A N 1
ATOM 730 C CA . CYS A 1 96 ? 2.745 21.953 3.461 1.00 7.73 105 CYS A CA 1
ATOM 731 C C . CYS A 1 96 ? 1.701 21.293 4.333 1.00 10.66 105 CYS A C 1
ATOM 732 O O . CYS A 1 96 ? 0.505 21.393 4.027 1.00 10.30 105 CYS A O 1
ATOM 735 N N . GLY A 1 97 ? 2.135 20.690 5.439 1.00 7.68 106 GLY A N 1
ATOM 736 C CA . GLY A 1 97 ? 1.222 20.132 6.430 1.00 6.67 106 GLY A CA 1
ATOM 737 C C . GLY A 1 97 ? 1.909 19.376 7.545 1.00 8.22 106 GLY A C 1
ATOM 738 O O . GLY A 1 97 ? 2.958 18.758 7.331 1.00 9.31 106 GLY A O 1
ATOM 739 N N . GLY A 1 98 ? 1.304 19.407 8.730 1.00 6.79 107 GLY A N 1
ATOM 740 C CA . GLY A 1 98 ? 1.827 18.656 9.862 1.00 7.16 107 GLY A CA 1
ATOM 741 C C . GLY A 1 98 ? 1.442 17.187 9.795 1.00 8.87 107 GLY A C 1
ATOM 742 O O . GLY A 1 98 ? 0.484 16.800 9.093 1.00 9.08 107 GLY A O 1
ATOM 743 N N . GLY A 1 99 ? 2.241 16.359 10.469 1.00 6.99 108 GLY A N 1
ATOM 744 C CA . GLY A 1 99 ? 2.015 14.912 10.558 1.00 7.12 108 GLY A CA 1
ATOM 745 C C . GLY A 1 99 ? 2.486 14.347 11.893 1.00 9.11 108 GLY A C 1
ATOM 746 O O . GLY A 1 99 ? 2.837 13.162 11.999 1.00 9.51 108 GLY A O 1
ATOM 747 N N . TYR A 1 100 ? 2.425 15.179 12.938 1.00 6.88 109 TYR A N 1
ATOM 748 C CA . TYR A 1 100 ? 2.912 14.856 14.290 1.00 6.34 109 TYR A CA 1
ATOM 749 C C . TYR A 1 100 ? 1.785 14.619 15.306 1.00 9.20 109 TYR A C 1
ATOM 750 O O . TYR A 1 100 ? 0.645 15.040 15.104 1.00 9.45 109 TYR A O 1
ATOM 759 N N . VAL A 1 101 ? 2.124 13.989 16.416 1.00 7.19 110 VAL A N 1
ATOM 760 C CA . VAL A 1 101 ? 1.180 13.757 17.506 1.00 6.98 110 VAL A CA 1
ATOM 761 C C . VAL A 1 101 ? 1.551 14.534 18.753 1.00 9.39 110 VAL A C 1
ATOM 762 O O . VAL A 1 101 ? 2.693 14.993 18.894 1.00 9.11 110 VAL A O 1
ATOM 766 N N . LYS A 1 102 ? 0.574 14.661 19.673 1.00 7.41 111 LYS A N 1
ATOM 767 C CA . LYS A 1 102 ? 0.783 15.248 20.992 1.00 6.94 111 LYS A CA 1
ATOM 768 C C . LYS A 1 102 ? 0.267 14.281 22.039 1.00 10.65 111 LYS A C 1
ATOM 769 O O . LYS A 1 102 ? -0.759 13.632 21.832 1.00 9.01 111 LYS A O 1
ATOM 775 N N . LEU A 1 103 ? 1.007 14.161 23.137 1.00 9.16 112 LEU A N 1
ATOM 776 C CA . LEU A 1 103 ? 0.633 13.360 24.301 1.00 9.33 112 LEU A CA 1
ATOM 777 C C . LEU A 1 103 ? 0.259 14.353 25.384 1.00 12.37 112 LEU A C 1
ATOM 778 O O . LEU A 1 103 ? 1.063 15.224 25.729 1.00 9.63 112 LEU A O 1
ATOM 783 N N . PHE A 1 104 ? -0.961 14.226 25.910 1.00 9.59 113 PHE A N 1
ATOM 784 C CA . PHE A 1 104 ? -1.516 15.147 26.883 1.00 8.76 113 PHE A CA 1
ATOM 785 C C . PHE A 1 104 ? -1.782 14.499 28.215 1.00 13.12 113 PHE A C 1
ATOM 786 O O . PHE A 1 104 ? -2.087 13.298 28.263 1.00 10.52 113 PHE A O 1
ATOM 794 N N . PRO A 1 105 ? -1.767 15.329 29.292 1.00 12.98 114 PRO A N 1
ATOM 795 C CA . PRO A 1 105 ? -2.231 14.827 30.593 1.00 13.99 114 PRO A CA 1
ATOM 796 C C . PRO A 1 105 ? -3.747 14.588 30.502 1.00 17.54 114 PRO A C 1
ATOM 797 O O . PRO A 1 105 ? -4.429 15.157 29.630 1.00 14.66 114 PRO A O 1
ATOM 801 N N . ASN A 1 106 ? -4.271 13.765 31.416 1.00 15.06 115 ASN A N 1
ATOM 802 C CA . ASN A 1 106 ? -5.693 13.432 31.509 1.00 15.87 115 ASN A CA 1
ATOM 803 C C . ASN A 1 106 ? -6.597 14.651 31.772 1.00 18.40 115 ASN A C 1
ATOM 804 O O . ASN A 1 106 ? -7.810 14.552 31.564 1.00 18.67 115 ASN A O 1
ATOM 809 N N . SER A 1 107 ? -6.014 15.785 32.210 1.00 14.89 116 SER A N 1
ATOM 810 C CA . SER A 1 107 ? -6.747 17.022 32.465 1.00 14.86 116 SER A CA 1
ATOM 811 C C . SER A 1 107 ? -7.254 17.694 31.177 1.00 17.27 116 SER A C 1
ATOM 812 O O . SER A 1 107 ? -8.096 18.586 31.267 1.00 17.66 116 SER A O 1
ATOM 815 N N . LEU A 1 108 ? -6.734 17.308 29.994 1.00 12.55 117 LEU A N 1
ATOM 816 C CA . LEU A 1 108 ? -7.232 17.877 28.737 1.00 10.73 117 LEU A CA 1
ATOM 817 C C . LEU A 1 108 ? -8.736 17.633 28.538 1.00 13.61 117 LEU A C 1
ATOM 818 O O . LEU A 1 108 ? -9.218 16.519 28.726 1.00 14.17 117 LEU A O 1
ATOM 823 N N . ASP A 1 109 ? -9.468 18.674 28.131 1.00 11.58 118 ASP A N 1
ATOM 824 C CA . ASP A 1 109 ? -10.855 18.519 27.707 1.00 10.82 118 ASP A CA 1
ATOM 825 C C . ASP A 1 109 ? -10.807 18.190 26.169 1.00 13.10 118 ASP A C 1
ATOM 826 O O . ASP A 1 109 ? -10.570 19.081 25.347 1.00 12.08 118 ASP A O 1
ATOM 831 N N . GLN A 1 110 ? -11.008 16.911 25.787 1.00 10.48 119 GLN A N 1
ATOM 832 C CA . GLN A 1 110 ? -10.935 16.483 24.389 1.00 10.00 119 GLN A CA 1
ATOM 833 C C . GLN A 1 110 ? -11.892 17.239 23.469 1.00 12.76 119 GLN A C 1
ATOM 834 O O . GLN A 1 110 ? -11.548 17.468 22.302 1.00 12.22 119 GLN A O 1
ATOM 840 N N . THR A 1 111 ? -13.070 17.672 23.998 1.00 10.05 120 THR A N 1
ATOM 841 C CA . THR A 1 111 ? -14.033 18.426 23.180 1.00 10.62 120 THR A CA 1
ATOM 842 C C . THR A 1 111 ? -13.550 19.874 22.921 1.00 13.85 120 THR A C 1
ATOM 843 O O . THR A 1 111 ? -14.161 20.595 22.136 1.00 13.78 120 THR A O 1
ATOM 847 N N . ASP A 1 112 ? -12.475 20.289 23.596 1.00 10.22 121 ASP A N 1
ATOM 848 C CA . ASP A 1 112 ? -11.949 21.642 23.423 1.00 9.05 121 ASP A CA 1
ATOM 849 C C . ASP A 1 112 ? -10.473 21.667 22.979 1.00 11.56 121 ASP A C 1
ATOM 850 O O . ASP A 1 112 ? -9.870 22.740 22.980 1.00 11.11 121 ASP A O 1
ATOM 855 N N . MET A 1 113 ? -9.882 20.504 22.597 1.00 9.13 122 MET A N 1
ATOM 856 C CA . MET A 1 113 ? -8.477 20.464 22.228 1.00 8.28 122 MET A CA 1
ATOM 857 C C . MET A 1 113 ? -8.166 21.390 21.039 1.00 9.97 122 MET A C 1
ATOM 858 O O . MET A 1 113 ? -8.948 21.462 20.086 1.00 10.73 122 MET A O 1
ATOM 863 N N . HIS A 1 114 ? -7.047 22.118 21.113 1.00 8.05 123 HIS A N 1
ATOM 864 C CA . HIS A 1 114 ? -6.606 22.968 20.002 1.00 6.85 123 HIS A CA 1
ATOM 865 C C . HIS A 1 114 ? -5.084 23.144 20.039 1.00 9.38 123 HIS A C 1
ATOM 866 O O . HIS A 1 114 ? -4.418 22.596 20.928 1.00 8.85 123 HIS A O 1
ATOM 873 N N . GLY A 1 115 ? -4.542 23.882 19.063 1.00 7.42 124 GLY A N 1
ATOM 874 C CA . GLY A 1 115 ? -3.097 24.078 18.929 1.00 8.02 124 GLY A CA 1
ATOM 875 C C . GLY A 1 115 ? -2.365 24.625 20.147 1.00 11.08 124 GLY A C 1
ATOM 876 O O . GLY A 1 115 ? -1.150 24.414 20.306 1.00 10.47 124 GLY A O 1
ATOM 877 N N . ASP A 1 116 ? -3.081 25.391 20.976 1.00 8.84 125 ASP A N 1
ATOM 878 C CA . ASP A 1 116 ? -2.478 26.016 22.165 1.00 8.62 125 ASP A CA 1
ATOM 879 C C . ASP A 1 116 ? -2.872 25.391 23.516 1.00 12.21 125 ASP A C 1
ATOM 880 O O . ASP A 1 116 ? -2.510 25.915 24.575 1.00 10.91 125 ASP A O 1
ATOM 885 N N . SER A 1 117 ? -3.611 24.266 23.492 1.00 8.86 126 SER A N 1
ATOM 886 C CA . SER A 1 117 ? -3.913 23.499 24.708 1.00 7.94 126 SER A CA 1
ATOM 887 C C . SER A 1 117 ? -2.569 23.013 25.269 1.00 10.11 126 SER A C 1
ATOM 888 O O . SER A 1 117 ? -1.645 22.706 24.495 1.00 10.85 126 SER A O 1
ATOM 891 N N . GLU A 1 118 ? -2.453 22.961 26.603 1.00 9.74 127 GLU A N 1
ATOM 892 C CA . GLU A 1 118 ? -1.247 22.491 27.260 1.00 10.45 127 GLU A CA 1
ATOM 893 C C . GLU A 1 118 ? -0.997 21.022 26.953 1.00 12.74 127 GLU A C 1
ATOM 894 O O . GLU A 1 118 ? -1.934 20.227 26.988 1.00 13.50 127 GLU A O 1
ATOM 900 N N . TYR A 1 119 ? 0.253 20.650 26.663 1.00 9.31 128 TYR A N 1
ATOM 901 C CA . TYR A 1 119 ? 0.552 19.233 26.399 1.00 9.09 128 TYR A CA 1
ATOM 902 C C . TYR A 1 119 ? 1.829 18.811 27.128 1.00 11.61 128 TYR A C 1
ATOM 903 O O . TYR A 1 119 ? 2.532 19.660 27.689 1.00 11.30 128 TYR A O 1
ATOM 912 N N . ASN A 1 120 ? 2.176 17.518 27.055 1.00 9.36 129 ASN A N 1
ATOM 913 C CA . ASN A 1 120 ? 3.399 17.023 27.694 1.00 10.15 129 ASN A CA 1
ATOM 914 C C . ASN A 1 120 ? 4.525 16.845 26.670 1.00 11.16 129 ASN A C 1
ATOM 915 O O . ASN A 1 120 ? 5.643 17.311 26.899 1.00 11.47 129 ASN A O 1
ATOM 920 N N . ILE A 1 121 ? 4.244 16.130 25.570 1.00 7.67 130 ILE A N 1
ATOM 921 C CA . ILE A 1 121 ? 5.238 15.869 24.518 1.00 7.47 130 ILE A CA 1
ATOM 922 C C . ILE A 1 121 ? 4.590 16.026 23.148 1.00 9.91 130 ILE A C 1
ATOM 923 O O . ILE A 1 121 ? 3.440 15.632 22.973 1.00 9.75 130 ILE A O 1
ATOM 928 N N . MET A 1 122 ? 5.344 16.595 22.179 1.00 7.75 131 MET A N 1
ATOM 929 C CA A MET A 1 122 ? 4.932 16.689 20.784 0.50 7.41 131 MET A CA 1
ATOM 930 C CA B MET A 1 122 ? 4.932 16.691 20.784 0.50 7.45 131 MET A CA 1
ATOM 931 C C . MET A 1 122 ? 6.009 15.952 19.967 1.00 11.01 131 MET A C 1
ATOM 932 O O . MET A 1 122 ? 7.206 16.145 20.203 1.00 10.89 131 MET A O 1
ATOM 941 N N . PHE A 1 123 ? 5.593 15.079 19.052 1.00 6.93 132 PHE A N 1
ATOM 942 C CA . PHE A 1 123 ? 6.567 14.326 18.277 1.00 6.26 132 PHE A CA 1
ATOM 943 C C . PHE A 1 123 ? 6.074 14.015 16.866 1.00 7.36 132 PHE A C 1
ATOM 944 O O . PHE A 1 123 ? 4.971 13.491 16.688 1.00 7.67 132 PHE A O 1
ATOM 952 N N . GLY A 1 124 ? 6.958 14.221 15.884 1.00 7.20 133 GLY A N 1
ATOM 953 C CA . GLY A 1 124 ? 6.666 13.774 14.527 1.00 6.83 133 GLY A CA 1
ATOM 954 C C . GLY A 1 124 ? 7.025 14.714 13.402 1.00 7.45 133 GLY A C 1
ATOM 955 O O . GLY A 1 124 ? 7.487 15.841 13.626 1.00 8.36 133 GLY A O 1
ATOM 956 N N . PRO A 1 125 ? 6.753 14.253 12.162 1.00 6.37 134 PRO A N 1
ATOM 957 C CA . PRO A 1 125 ? 7.153 15.054 10.993 1.00 6.20 134 PRO A CA 1
ATOM 958 C C . PRO A 1 125 ? 6.314 16.291 10.709 1.00 8.96 134 PRO A C 1
ATOM 959 O O . PRO A 1 125 ? 5.089 16.277 10.897 1.00 7.67 134 PRO A O 1
ATOM 963 N N . ASP A 1 126 ? 6.976 17.324 10.184 1.00 7.10 135 ASP A N 1
ATOM 964 C CA . ASP A 1 126 ? 6.340 18.548 9.749 1.00 5.88 135 ASP A CA 1
ATOM 965 C C . ASP A 1 126 ? 7.001 18.999 8.458 1.00 9.94 135 ASP A C 1
ATOM 966 O O . ASP A 1 126 ? 8.235 19.126 8.385 1.00 9.60 135 ASP A O 1
ATOM 971 N N . ILE A 1 127 ? 6.173 19.265 7.447 1.00 7.21 136 ILE A N 1
ATOM 972 C CA . ILE A 1 127 ? 6.674 19.690 6.142 1.00 6.83 136 ILE A CA 1
ATOM 973 C C . ILE A 1 127 ? 6.057 21.024 5.767 1.00 10.56 136 ILE A C 1
ATOM 974 O O . ILE A 1 127 ? 4.842 21.206 5.919 1.00 8.70 136 ILE A O 1
ATOM 979 N N . CYS A 1 128 ? 6.866 21.944 5.220 1.00 8.52 137 CYS A N 1
ATOM 980 C CA . CYS A 1 128 ? 6.334 23.185 4.671 1.00 9.60 137 CYS A CA 1
ATOM 981 C C . CYS A 1 128 ? 7.288 23.727 3.641 1.00 11.17 137 CYS A C 1
ATOM 982 O O . CYS A 1 128 ? 8.136 24.587 3.947 1.00 10.67 137 CYS A O 1
ATOM 985 N N . GLY A 1 129 ? 7.140 23.214 2.418 1.00 9.30 138 GLY A N 1
ATOM 986 C CA . GLY A 1 129 ? 8.039 23.558 1.328 1.00 8.29 138 GLY A CA 1
ATOM 987 C C . GLY A 1 129 ? 9.408 22.914 1.535 1.00 9.90 138 GLY A C 1
ATOM 988 O O . GLY A 1 129 ? 9.663 22.281 2.576 1.00 11.84 138 GLY A O 1
ATOM 989 N N . PRO A 1 130 ? 10.349 23.181 0.611 1.00 8.83 139 PRO A N 1
ATOM 990 C CA . PRO A 1 130 ? 11.684 22.582 0.730 1.00 9.98 139 PRO A CA 1
ATOM 991 C C . PRO A 1 130 ? 12.441 22.927 2.012 1.00 13.04 139 PRO A C 1
ATOM 992 O O . PRO A 1 130 ? 13.184 22.087 2.507 1.00 14.44 139 PRO A O 1
ATOM 996 N N . GLY A 1 131 ? 12.229 24.125 2.545 1.00 10.91 140 GLY A N 1
ATOM 997 C CA . GLY A 1 131 ? 12.903 24.614 3.746 1.00 12.05 140 GLY A CA 1
ATOM 998 C C . GLY A 1 131 ? 12.507 23.984 5.071 1.00 14.40 140 GLY A C 1
ATOM 999 O O . GLY A 1 131 ? 13.220 24.168 6.059 1.00 13.69 140 GLY A O 1
ATOM 1000 N N . THR A 1 132 ? 11.368 23.264 5.135 1.00 10.87 141 THR A N 1
ATOM 1001 C CA . THR A 1 132 ? 10.932 22.643 6.379 1.00 11.10 141 THR A CA 1
ATOM 1002 C C . THR A 1 132 ? 10.583 21.189 6.092 1.00 12.50 141 THR A C 1
ATOM 1003 O O . THR A 1 132 ? 9.540 20.918 5.507 1.00 11.01 141 THR A O 1
ATOM 1007 N N . LYS A 1 133 ? 11.480 20.258 6.451 1.00 8.85 142 LYS A N 1
ATOM 1008 C CA . LYS A 1 133 ? 11.264 18.814 6.293 1.00 8.05 142 LYS A CA 1
ATOM 1009 C C . LYS A 1 133 ? 11.881 18.250 7.579 1.00 11.34 142 LYS A C 1
ATOM 1010 O O . LYS A 1 133 ? 13.022 17.770 7.564 1.00 11.78 142 LYS A O 1
ATOM 1016 N N . LYS A 1 134 ? 11.167 18.414 8.708 1.00 8.91 143 LYS A N 1
ATOM 1017 C CA . LYS A 1 134 ? 11.750 18.110 10.000 1.00 10.30 143 LYS A CA 1
ATOM 1018 C C . LYS A 1 134 ? 10.938 17.228 10.918 1.00 10.92 143 LYS A C 1
ATOM 1019 O O . LYS A 1 134 ? 9.713 17.178 10.812 1.00 10.31 143 LYS A O 1
ATOM 1025 N N . VAL A 1 135 ? 11.632 16.555 11.846 1.00 9.17 144 VAL A N 1
ATOM 1026 C CA . VAL A 1 135 ? 10.964 15.792 12.896 1.00 9.25 144 VAL A CA 1
ATOM 1027 C C . VAL A 1 135 ? 11.057 16.611 14.193 1.00 12.37 144 VAL A C 1
ATOM 1028 O O . VAL A 1 135 ? 12.170 16.859 14.695 1.00 11.47 144 VAL A O 1
ATOM 1032 N N . HIS A 1 136 ? 9.894 17.038 14.734 1.00 9.83 145 HIS A N 1
ATOM 1033 C CA . HIS A 1 136 ? 9.871 17.737 16.020 1.00 11.83 145 HIS A CA 1
ATOM 1034 C C . HIS A 1 136 ? 9.972 16.736 17.177 1.00 11.57 145 HIS A C 1
ATOM 1035 O O . HIS A 1 136 ? 9.403 15.635 17.114 1.00 9.33 145 HIS A O 1
ATOM 1042 N N . VAL A 1 137 ? 10.658 17.153 18.262 1.00 8.56 146 VAL A N 1
ATOM 1043 C CA . VAL A 1 137 ? 10.743 16.408 19.520 1.00 7.90 146 VAL A CA 1
ATOM 1044 C C . VAL A 1 137 ? 10.710 17.483 20.604 1.00 10.00 146 VAL A C 1
ATOM 1045 O O . VAL A 1 137 ? 11.714 18.141 20.842 1.00 9.76 146 VAL A O 1
ATOM 1049 N N . ILE A 1 138 ? 9.523 17.718 21.169 1.00 8.11 147 ILE A N 1
ATOM 1050 C CA . ILE A 1 138 ? 9.263 18.780 22.143 1.00 8.73 147 ILE A CA 1
ATOM 1051 C C . ILE A 1 138 ? 8.827 18.216 23.475 1.00 12.42 147 ILE A C 1
ATOM 1052 O O . ILE A 1 138 ? 7.888 17.405 23.526 1.00 11.07 147 ILE A O 1
ATOM 1057 N N . PHE A 1 139 ? 9.495 18.660 24.553 1.00 10.02 148 PHE A N 1
ATOM 1058 C CA . PHE A 1 139 ? 9.171 18.302 25.927 1.00 9.74 148 PHE A CA 1
ATOM 1059 C C . PHE A 1 139 ? 8.663 19.549 26.632 1.00 12.00 148 PHE A C 1
ATOM 1060 O O . PHE A 1 139 ? 9.335 20.584 26.614 1.00 12.76 148 PHE A O 1
ATOM 1068 N N . ASN A 1 140 ? 7.497 19.450 27.271 1.00 8.44 149 ASN A N 1
ATOM 1069 C CA . ASN A 1 140 ? 7.009 20.551 28.096 1.00 9.29 149 ASN A CA 1
ATOM 1070 C C . ASN A 1 140 ? 7.722 20.453 29.447 1.00 12.80 149 ASN A C 1
ATOM 1071 O O . ASN A 1 140 ? 7.746 19.375 30.072 1.00 12.42 149 ASN A O 1
ATOM 1076 N N . TYR A 1 141 ? 8.328 21.571 29.895 1.00 10.69 150 TYR A N 1
ATOM 1077 C CA . TYR A 1 141 ? 9.070 21.591 31.157 1.00 11.60 150 TYR A CA 1
ATOM 1078 C C . TYR A 1 141 ? 9.024 22.966 31.806 1.00 14.65 150 TYR A C 1
ATOM 1079 O O . TYR A 1 141 ? 9.450 23.941 31.193 1.00 14.11 150 TYR A O 1
ATOM 1088 N N . LYS A 1 142 ? 8.512 23.033 33.047 1.00 13.14 151 LYS A N 1
ATOM 1089 C CA . LYS A 1 142 ? 8.415 24.262 33.829 1.00 14.02 151 LYS A CA 1
ATOM 1090 C C . LYS A 1 142 ? 7.790 25.454 33.046 1.00 17.96 151 LYS A C 1
ATOM 1091 O O . LYS A 1 142 ? 8.303 26.590 33.067 1.00 17.83 151 LYS A O 1
ATOM 1097 N N . GLY A 1 143 ? 6.688 25.155 32.368 1.00 14.91 152 GLY A N 1
ATOM 1098 C CA . GLY A 1 143 ? 5.882 26.111 31.612 1.00 15.36 152 GLY A CA 1
ATOM 1099 C C . GLY A 1 143 ? 6.407 26.527 30.257 1.00 16.92 152 GLY A C 1
ATOM 1100 O O . GLY A 1 143 ? 5.952 27.533 29.701 1.00 15.98 152 GLY A O 1
ATOM 1101 N N . LYS A 1 144 ? 7.367 25.774 29.705 1.00 13.36 153 LYS A N 1
ATOM 1102 C CA . LYS A 1 144 ? 7.936 26.074 28.389 1.00 11.24 153 LYS A CA 1
ATOM 1103 C C . LYS A 1 144 ? 7.922 24.802 27.551 1.00 14.06 153 LYS A C 1
ATOM 1104 O O . LYS A 1 144 ? 8.199 23.718 28.077 1.00 12.99 153 LYS A O 1
ATOM 1110 N N . ASN A 1 145 ? 7.633 24.941 26.256 1.00 11.67 154 ASN A N 1
ATOM 1111 C CA . ASN A 1 145 ? 7.678 23.824 25.312 1.00 10.94 154 ASN A CA 1
ATOM 1112 C C . ASN A 1 145 ? 9.070 23.892 24.694 1.00 14.34 154 ASN A C 1
ATOM 1113 O O . ASN A 1 145 ? 9.354 24.774 23.869 1.00 14.47 154 ASN A O 1
ATOM 1118 N N . VAL A 1 146 ? 9.949 23.011 25.159 1.00 11.56 155 VAL A N 1
ATOM 1119 C CA . VAL A 1 146 ? 11.363 23.001 24.788 1.00 12.36 155 VAL A CA 1
ATOM 1120 C C . VAL A 1 146 ? 11.606 22.152 23.547 1.00 15.12 155 VAL A C 1
ATOM 1121 O O . VAL A 1 146 ? 11.315 20.958 23.554 1.00 12.67 155 VAL A O 1
ATOM 1125 N N . LEU A 1 147 ? 12.195 22.768 22.505 1.00 14.38 156 LEU A N 1
ATOM 1126 C CA . LEU A 1 147 ? 12.463 22.123 21.210 1.00 15.41 156 LEU A CA 1
ATOM 1127 C C . LEU A 1 147 ? 13.849 21.490 21.144 1.00 16.36 156 LEU A C 1
ATOM 1128 O O . LEU A 1 147 ? 14.817 22.083 21.632 1.00 16.65 156 LEU A O 1
ATOM 1133 N N . ILE A 1 148 ? 13.957 20.301 20.485 1.00 12.92 157 ILE A N 1
ATOM 1134 C CA . ILE A 1 148 ? 15.250 19.606 20.315 1.00 12.84 157 ILE A CA 1
ATOM 1135 C C . ILE A 1 148 ? 16.222 20.505 19.525 1.00 16.18 157 ILE A C 1
ATOM 1136 O O . ILE A 1 148 ? 15.817 21.175 18.571 1.00 16.96 157 ILE A O 1
ATOM 1141 N N . ASN A 1 149 ? 17.500 20.544 19.932 1.00 15.70 158 ASN A N 1
ATOM 1142 C CA . ASN A 1 149 ? 18.464 21.381 19.212 1.00 16.76 158 ASN A CA 1
ATOM 1143 C C . ASN A 1 149 ? 19.204 20.607 18.111 1.00 22.15 158 ASN A C 1
ATOM 1144 O O . ASN A 1 149 ? 20.258 21.042 17.634 1.00 24.18 158 ASN A O 1
ATOM 1149 N N . LYS A 1 150 ? 18.647 19.461 17.700 1.00 17.38 159 LYS A N 1
ATOM 1150 C CA . LYS A 1 150 ? 19.204 18.667 16.618 1.00 16.55 159 LYS A CA 1
ATOM 1151 C C . LYS A 1 150 ? 18.238 18.656 15.440 1.00 18.18 159 LYS A C 1
ATOM 1152 O O . LYS A 1 150 ? 17.037 18.532 15.642 1.00 16.99 159 LYS A O 1
ATOM 1158 N N . ASP A 1 151 ? 18.768 18.811 14.219 1.00 15.66 160 ASP A N 1
ATOM 1159 C CA . ASP A 1 151 ? 17.973 18.820 12.996 1.00 14.52 160 ASP A CA 1
ATOM 1160 C C . ASP A 1 151 ? 17.820 17.385 12.532 1.00 16.57 160 ASP A C 1
ATOM 1161 O O . ASP A 1 151 ? 18.814 16.729 12.240 1.00 18.51 160 ASP A O 1
ATOM 1166 N N . ILE A 1 152 ? 16.575 16.885 12.505 1.00 9.26 161 ILE A N 1
ATOM 1167 C CA . ILE A 1 152 ? 16.249 15.537 12.040 1.00 8.82 161 ILE A CA 1
ATOM 1168 C C . ILE A 1 152 ? 15.397 15.688 10.790 1.00 11.79 161 ILE A C 1
ATOM 1169 O O . ILE A 1 152 ? 14.317 16.280 10.859 1.00 11.88 161 ILE A O 1
ATOM 1174 N N . ARG A 1 153 ? 15.889 15.207 9.642 1.00 9.87 162 ARG A N 1
ATOM 1175 C CA . ARG A 1 153 ? 15.112 15.314 8.398 1.00 8.73 162 ARG A CA 1
ATOM 1176 C C . ARG A 1 153 ? 13.986 14.256 8.351 1.00 11.27 162 ARG A C 1
ATOM 1177 O O . ARG A 1 153 ? 14.218 13.087 8.661 1.00 11.45 162 ARG A O 1
ATOM 1185 N N . CYS A 1 154 ? 12.770 14.668 7.946 1.00 9.17 163 CYS A N 1
ATOM 1186 C CA . CYS A 1 154 ? 11.641 13.735 7.835 1.00 8.30 163 CYS A CA 1
ATOM 1187 C C . CYS A 1 154 ? 11.512 13.211 6.402 1.00 11.58 163 CYS A C 1
ATOM 1188 O O . CYS A 1 154 ? 12.167 13.720 5.501 1.00 10.91 163 CYS A O 1
ATOM 1191 N N . LYS A 1 155 ? 10.645 12.194 6.212 1.00 7.67 164 LYS A N 1
ATOM 1192 C CA . LYS A 1 155 ? 10.357 11.653 4.889 1.00 7.28 164 LYS A CA 1
ATOM 1193 C C . LYS A 1 155 ? 9.341 12.554 4.193 1.00 10.71 164 LYS A C 1
ATOM 1194 O O . LYS A 1 155 ? 8.440 13.111 4.850 1.00 10.29 164 LYS A O 1
ATOM 1200 N N . ASP A 1 156 ? 9.467 12.679 2.863 1.00 8.39 165 ASP A N 1
ATOM 1201 C CA . ASP A 1 156 ? 8.593 13.570 2.096 1.00 7.57 165 ASP A CA 1
ATOM 1202 C C . ASP A 1 156 ? 7.934 12.908 0.903 1.00 9.82 165 ASP A C 1
ATOM 1203 O O . ASP A 1 156 ? 7.329 13.613 0.100 1.00 12.35 165 ASP A O 1
ATOM 1208 N N . ASP A 1 157 ? 8.089 11.577 0.736 1.00 8.18 166 ASP A N 1
ATOM 1209 C CA . ASP A 1 157 ? 7.473 10.915 -0.418 1.00 7.11 166 ASP A CA 1
ATOM 1210 C C . ASP A 1 157 ? 6.016 10.524 -0.163 1.00 9.52 166 ASP A C 1
ATOM 1211 O O . ASP A 1 157 ? 5.433 10.964 0.830 1.00 8.44 166 ASP A O 1
ATOM 1216 N N . GLU A 1 158 ? 5.436 9.723 -1.070 1.00 8.36 167 GLU A N 1
ATOM 1217 C CA . GLU A 1 158 ? 4.021 9.331 -1.017 1.00 7.17 167 GLU A CA 1
ATOM 1218 C C . GLU A 1 158 ? 3.717 8.058 -0.223 1.00 8.99 167 GLU A C 1
ATOM 1219 O O . GLU A 1 158 ? 2.564 7.645 -0.154 1.00 8.15 167 GLU A O 1
ATOM 1225 N N . PHE A 1 159 ? 4.749 7.460 0.400 1.00 7.13 168 PHE A N 1
ATOM 1226 C CA . PHE A 1 159 ? 4.644 6.140 1.027 1.00 7.08 168 PHE A CA 1
ATOM 1227 C C . PHE A 1 159 ? 4.497 6.146 2.557 1.00 9.78 168 PHE A C 1
ATOM 1228 O O . PHE A 1 159 ? 4.737 7.160 3.212 1.00 8.76 168 PHE A O 1
ATOM 1236 N N . THR A 1 160 ? 4.102 4.993 3.127 1.00 8.46 169 THR A N 1
ATOM 1237 C CA . THR A 1 160 ? 3.949 4.865 4.565 1.00 7.53 169 THR A CA 1
ATOM 1238 C C . THR A 1 160 ? 5.327 4.791 5.238 1.00 9.86 169 THR A C 1
ATOM 1239 O O . THR A 1 160 ? 6.189 4.024 4.788 1.0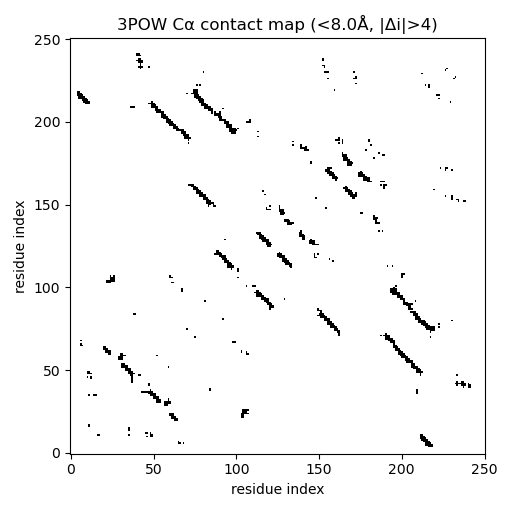0 9.78 169 THR A O 1
ATOM 1243 N N . HIS A 1 161 ? 5.540 5.628 6.270 1.00 7.61 170 HIS A N 1
ATOM 1244 C CA . HIS A 1 161 ? 6.772 5.608 7.063 1.00 7.09 170 HIS A CA 1
ATOM 1245 C C . HIS A 1 161 ? 6.438 5.486 8.548 1.00 9.18 170 HIS A C 1
ATOM 1246 O O . HIS A 1 161 ? 5.443 6.041 9.020 1.00 7.93 170 HIS A O 1
ATOM 1253 N N . LEU A 1 162 ? 7.273 4.743 9.264 1.00 7.41 171 LEU A N 1
ATOM 1254 C CA . LEU A 1 162 ? 7.092 4.527 10.706 1.00 7.22 171 LEU A CA 1
ATOM 1255 C C . LEU A 1 162 ? 7.894 5.560 11.483 1.00 9.90 171 LEU A C 1
ATOM 1256 O O . LEU A 1 162 ? 9.086 5.714 11.226 1.00 9.51 171 LEU A O 1
ATOM 1261 N N . TYR A 1 163 ? 7.259 6.245 12.470 1.00 7.05 172 TYR A N 1
ATOM 1262 C CA . TYR A 1 163 ? 7.957 7.214 13.317 1.00 6.22 172 TYR A CA 1
ATOM 1263 C C . TYR A 1 163 ? 7.944 6.703 14.778 1.00 9.38 172 TYR A C 1
ATOM 1264 O O . TYR A 1 163 ? 6.886 6.312 15.276 1.00 8.62 172 TYR A O 1
ATOM 1273 N N . THR A 1 164 ? 9.109 6.703 15.445 1.00 7.47 173 THR A N 1
ATOM 1274 C CA . THR A 1 164 ? 9.243 6.172 16.801 1.00 7.11 173 THR A CA 1
ATOM 1275 C C . THR A 1 164 ? 10.048 7.093 17.705 1.00 10.36 173 THR A C 1
ATOM 1276 O O . THR A 1 164 ? 11.166 7.499 17.339 1.00 9.51 173 THR A O 1
ATOM 1280 N N . LEU A 1 165 ? 9.490 7.410 18.907 1.00 8.24 174 LEU A N 1
ATOM 1281 C CA . LEU A 1 165 ? 10.251 8.147 19.908 1.00 8.27 174 LEU A CA 1
ATOM 1282 C C . LEU A 1 165 ? 10.339 7.264 21.143 1.00 10.57 174 LEU A C 1
ATOM 1283 O O . LEU A 1 165 ? 9.319 6.803 21.642 1.00 8.86 174 LEU A O 1
ATOM 1288 N N . ILE A 1 166 ? 11.566 7.024 21.612 1.00 7.67 175 ILE A N 1
ATOM 1289 C CA . ILE A 1 166 ? 11.872 6.265 22.810 1.00 7.71 175 ILE A CA 1
ATOM 1290 C C . ILE A 1 166 ? 12.458 7.240 23.839 1.00 12.15 175 ILE A C 1
ATOM 1291 O O . ILE A 1 166 ? 13.448 7.928 23.538 1.00 11.25 175 ILE A O 1
ATOM 1296 N N . VAL A 1 167 ? 11.889 7.253 25.063 1.00 8.61 176 VAL A N 1
ATOM 1297 C CA . VAL A 1 167 ? 12.375 8.096 26.175 1.00 9.03 176 VAL A CA 1
ATOM 1298 C C . VAL A 1 167 ? 12.654 7.168 27.355 1.00 10.54 176 VAL A C 1
ATOM 1299 O O . VAL A 1 167 ? 11.764 6.426 27.763 1.00 11.34 176 VAL A O 1
ATOM 1303 N N . ARG A 1 168 ? 13.895 7.176 27.870 1.00 9.40 177 ARG A N 1
ATOM 1304 C CA . ARG A 1 168 ? 14.304 6.250 28.938 1.00 10.60 177 ARG A CA 1
ATOM 1305 C C . ARG A 1 168 ? 14.536 6.931 30.313 1.00 14.23 177 ARG A C 1
ATOM 1306 O O . ARG A 1 168 ? 14.855 8.133 30.355 1.00 13.96 177 ARG A O 1
ATOM 1314 N N . PRO A 1 169 ? 14.395 6.180 31.447 1.00 12.63 178 PRO A N 1
ATOM 1315 C CA . PRO A 1 169 ? 14.516 6.809 32.777 1.00 13.43 178 PRO A CA 1
ATOM 1316 C C . PRO A 1 169 ? 15.919 7.215 33.203 1.00 19.02 178 PRO A C 1
ATOM 1317 O O . PRO A 1 169 ? 16.102 7.739 34.314 1.00 19.63 178 PRO A O 1
ATOM 1321 N N . ASP A 1 170 ? 16.895 7.004 32.315 1.00 14.66 179 ASP A N 1
ATOM 1322 C CA . ASP A 1 170 ? 18.266 7.458 32.528 1.00 14.88 179 ASP A CA 1
ATOM 1323 C C . ASP A 1 170 ? 18.439 8.793 31.775 1.00 19.94 179 ASP A C 1
ATOM 1324 O O . ASP A 1 170 ? 19.567 9.236 31.570 1.00 20.26 179 ASP A O 1
ATOM 1329 N N . ASN A 1 171 ? 17.306 9.428 31.338 1.00 16.35 180 ASN A N 1
ATOM 1330 C CA . ASN A 1 171 ? 17.317 10.703 30.606 1.00 15.61 180 ASN A CA 1
ATOM 1331 C C . ASN A 1 171 ? 17.943 10.601 29.216 1.00 21.08 180 ASN A C 1
ATOM 1332 O O . ASN A 1 171 ? 18.473 11.593 28.711 1.00 21.79 180 ASN A O 1
ATOM 1337 N N . THR A 1 172 ? 17.898 9.414 28.601 1.00 17.61 181 THR A N 1
ATOM 1338 C CA . THR A 1 172 ? 18.371 9.227 27.227 1.00 17.11 181 THR A CA 1
ATOM 1339 C C . THR A 1 172 ? 17.138 9.076 26.321 1.00 17.58 181 THR A C 1
ATOM 1340 O O . THR A 1 172 ? 16.046 8.748 26.788 1.00 15.19 181 THR A O 1
ATOM 1344 N N . TYR A 1 173 ? 17.314 9.349 25.032 1.00 15.36 182 TYR A N 1
ATOM 1345 C CA . TYR A 1 173 ? 16.230 9.191 24.074 1.00 12.97 182 TYR A CA 1
ATOM 1346 C C . TYR A 1 173 ? 16.787 8.618 22.767 1.00 16.15 182 TYR A C 1
ATOM 1347 O O . TYR A 1 173 ? 17.999 8.651 22.527 1.00 16.39 182 TYR A O 1
ATOM 1356 N N . GLU A 1 174 ? 15.888 8.181 21.888 1.00 12.08 183 GLU A N 1
ATOM 1357 C CA . GLU A 1 174 ? 16.222 7.723 20.550 1.00 11.91 183 GLU A CA 1
ATOM 1358 C C . GLU A 1 174 ? 15.060 7.999 19.632 1.00 13.30 183 GLU A C 1
ATOM 1359 O O . GLU A 1 174 ? 13.910 7.826 20.041 1.00 12.11 183 GLU A O 1
ATOM 1365 N N . VAL A 1 175 ? 15.357 8.451 18.390 1.00 8.91 184 VAL A N 1
ATOM 1366 C CA . VAL A 1 175 ? 14.324 8.624 17.373 1.00 9.38 184 VAL A CA 1
ATOM 1367 C C . VAL A 1 175 ? 14.621 7.614 16.256 1.00 10.97 184 VAL A C 1
ATOM 1368 O O . VAL A 1 175 ? 15.768 7.526 15.805 1.00 9.81 184 VAL A O 1
ATOM 1372 N N . LYS A 1 176 ? 13.580 6.895 15.775 1.00 9.60 185 LYS A N 1
ATOM 1373 C CA . LYS A 1 176 ? 13.708 5.957 14.662 1.00 7.93 185 LYS A CA 1
ATOM 1374 C C . LYS A 1 176 ? 12.725 6.360 13.554 1.00 10.86 185 LYS A C 1
ATOM 1375 O O . LYS A 1 176 ? 11.622 6.865 13.833 1.00 10.27 185 LYS A O 1
ATOM 1381 N N . ILE A 1 177 ? 13.149 6.162 12.290 1.00 8.07 186 ILE A N 1
ATOM 1382 C CA . ILE A 1 177 ? 12.305 6.313 11.112 1.00 6.85 186 ILE A CA 1
ATOM 1383 C C . ILE A 1 177 ? 12.428 4.973 10.388 1.00 10.07 186 ILE A C 1
ATOM 1384 O O . ILE A 1 177 ? 13.540 4.524 10.129 1.00 10.29 186 ILE A O 1
ATOM 1389 N N . ASP A 1 178 ? 11.284 4.322 10.065 1.00 8.32 187 ASP A N 1
ATOM 1390 C CA . ASP A 1 178 ? 11.264 3.009 9.372 1.00 7.76 187 ASP A CA 1
ATOM 1391 C C . ASP A 1 178 ? 12.092 1.958 10.137 1.00 12.08 187 ASP A C 1
ATOM 1392 O O . ASP A 1 178 ? 12.819 1.154 9.545 1.00 11.26 187 ASP A O 1
ATOM 1397 N N . ASN A 1 179 ? 11.977 2.000 11.478 1.00 11.23 188 ASN A N 1
ATOM 1398 C CA . ASN A 1 179 ? 12.639 1.097 12.415 1.00 11.29 188 ASN A CA 1
ATOM 1399 C C . ASN A 1 179 ? 14.176 1.195 12.425 1.00 14.58 188 ASN A C 1
ATOM 1400 O O . ASN A 1 179 ? 14.837 0.290 12.932 1.00 14.91 188 ASN A O 1
ATOM 1405 N N . SER A 1 180 ? 14.741 2.311 11.915 1.00 11.91 189 SER A N 1
ATOM 1406 C CA . SER A 1 180 ? 16.191 2.545 11.925 1.00 11.18 189 SER A CA 1
ATOM 1407 C C . SER A 1 180 ? 16.503 3.854 12.666 1.00 13.84 189 SER A C 1
ATOM 1408 O O . SER A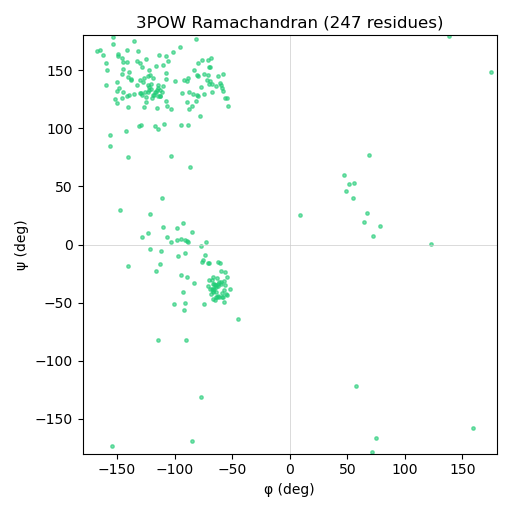 1 180 ? 15.836 4.868 12.436 1.00 12.14 189 SER A O 1
ATOM 1411 N N . GLN A 1 181 ? 17.485 3.825 13.579 1.00 13.16 190 GLN A N 1
ATOM 1412 C CA . GLN A 1 181 ? 17.873 4.997 14.377 1.00 13.12 190 GLN A CA 1
ATOM 1413 C C . GLN A 1 181 ? 18.293 6.159 13.460 1.00 16.47 190 GLN A C 1
ATOM 1414 O O . GLN A 1 181 ? 19.070 5.943 12.529 1.00 16.52 190 GLN A O 1
ATOM 1420 N N . VAL A 1 182 ? 17.762 7.373 13.719 1.00 11.53 191 VAL A N 1
ATOM 1421 C CA . VAL A 1 182 ? 18.165 8.581 12.987 1.00 11.52 191 VAL A CA 1
ATOM 1422 C C . VAL A 1 182 ? 18.823 9.583 13.939 1.00 16.99 191 VAL A C 1
ATOM 1423 O O . VAL A 1 182 ? 19.588 10.435 13.493 1.00 16.01 191 VAL A O 1
ATOM 1427 N N . GLU A 1 183 ? 18.522 9.480 15.251 1.00 14.39 192 GLU A N 1
ATOM 1428 C CA . GLU A 1 183 ? 19.048 10.395 16.256 1.00 15.09 192 GLU A CA 1
ATOM 1429 C C . GLU A 1 183 ? 18.983 9.762 17.638 1.00 17.66 192 GLU A C 1
ATOM 1430 O O . GLU A 1 183 ? 18.107 8.944 17.897 1.00 17.01 192 GLU A O 1
ATOM 1436 N N . SER A 1 184 ? 19.917 10.142 18.519 1.00 15.34 193 SER A N 1
ATOM 1437 C CA . SER A 1 184 ? 19.966 9.679 19.910 1.00 15.68 193 SER A CA 1
ATOM 1438 C C . SER A 1 184 ? 20.850 10.613 20.715 1.00 19.79 193 SER A C 1
ATOM 1439 O O . SER A 1 184 ? 21.629 11.387 20.137 1.00 19.73 193 SER A O 1
ATOM 1442 N N . GLY A 1 185 ? 20.721 10.536 22.027 1.00 15.81 194 GLY A N 1
ATOM 1443 C CA . GLY A 1 185 ? 21.524 11.335 22.938 1.00 15.99 194 GLY A CA 1
ATOM 1444 C C . GLY A 1 185 ? 20.888 11.458 24.304 1.00 19.38 194 GLY A C 1
ATOM 1445 O O . GLY A 1 185 ? 20.058 10.629 24.697 1.00 18.34 194 GLY A O 1
ATOM 1446 N N . SER A 1 186 ? 21.287 12.499 25.033 1.00 16.60 195 SER A N 1
ATOM 1447 C CA . SER A 1 186 ? 20.788 12.778 26.366 1.00 15.70 195 SER A CA 1
ATOM 1448 C C . SER A 1 186 ? 19.861 13.974 26.349 1.00 18.57 195 SER A C 1
ATOM 1449 O O . SER A 1 186 ? 20.084 14.925 25.593 1.00 18.07 195 SER A O 1
ATOM 1452 N N . LEU A 1 187 ? 18.791 13.919 27.171 1.00 16.25 196 LEU A N 1
ATOM 1453 C CA . LEU A 1 187 ? 17.846 15.020 27.339 1.00 16.91 196 LEU A CA 1
ATOM 1454 C C . LEU A 1 187 ? 18.545 16.287 27.858 1.00 22.03 196 LEU A C 1
ATOM 1455 O O . LEU A 1 187 ? 18.137 17.403 27.523 1.00 22.44 196 LEU A O 1
ATOM 1460 N N . GLU A 1 188 ? 19.570 16.106 28.698 1.00 19.94 197 GLU A N 1
ATOM 1461 C CA . GLU A 1 188 ? 20.341 17.207 29.275 1.00 20.80 197 GLU A CA 1
ATOM 1462 C C . GLU A 1 188 ? 21.156 17.950 28.219 1.00 25.16 197 GLU A C 1
ATOM 1463 O O . GLU A 1 188 ? 21.374 19.158 28.350 1.00 26.61 197 GLU A O 1
ATOM 1469 N N . ASP A 1 189 ? 21.585 17.237 27.168 1.00 20.47 198 ASP A N 1
ATOM 1470 C CA . ASP A 1 189 ? 22.404 17.811 26.090 1.00 19.90 198 ASP A CA 1
ATOM 1471 C C . ASP A 1 189 ? 21.636 18.338 24.882 1.00 22.10 198 ASP A C 1
ATOM 1472 O O . ASP A 1 189 ? 22.030 19.363 24.313 1.00 22.63 198 ASP A O 1
ATOM 1477 N N . ASP A 1 190 ? 20.603 17.613 24.441 1.00 16.85 199 ASP A N 1
ATOM 1478 C CA . ASP A 1 190 ? 19.896 17.954 23.206 1.00 15.33 199 ASP A CA 1
ATOM 1479 C C . ASP A 1 190 ? 18.716 18.941 23.275 1.00 20.42 199 ASP A C 1
ATOM 1480 O O . ASP A 1 190 ? 18.085 19.221 22.254 1.00 19.31 199 ASP A O 1
ATOM 1485 N N . TRP A 1 191 ? 18.440 19.473 24.481 1.00 17.62 200 TRP A N 1
ATOM 1486 C CA . TRP A 1 191 ? 17.427 20.483 24.775 1.00 17.13 200 TRP A CA 1
ATOM 1487 C C . TRP A 1 191 ? 18.011 21.446 25.810 1.00 23.05 200 TRP A C 1
ATOM 1488 O O . TRP A 1 191 ? 18.889 21.055 26.583 1.00 22.11 200 TRP A O 1
ATOM 1499 N N . ASP A 1 192 ? 17.474 22.674 25.874 1.00 22.08 201 ASP A N 1
ATOM 1500 C CA . ASP A 1 192 ? 17.930 23.660 26.852 1.00 24.24 201 ASP A CA 1
ATOM 1501 C C . ASP A 1 192 ? 16.919 23.759 28.002 1.00 26.94 201 ASP A C 1
ATOM 1502 O O . ASP A 1 192 ? 16.123 24.699 28.070 1.00 28.38 201 ASP A O 1
ATOM 1507 N N . PHE A 1 193 ? 16.939 22.756 28.894 1.00 21.86 202 PHE A N 1
ATOM 1508 C CA . PHE A 1 193 ? 16.043 22.702 30.051 1.00 25.67 202 PHE A CA 1
ATOM 1509 C C . PHE A 1 193 ? 16.516 23.640 31.154 1.00 69.71 202 PHE A C 1
ATOM 1510 O O . PHE A 1 193 ? 15.833 24.616 31.452 1.00 41.50 202 PHE A O 1
ATOM 1518 N N . SER A 1 201 ? 14.737 13.923 36.878 1.00 30.37 304 SER A N 1
ATOM 1519 C CA . SER A 1 201 ? 13.382 13.540 36.472 1.00 29.35 304 SER A CA 1
ATOM 1520 C C . SER A 1 201 ? 12.747 14.355 35.318 1.00 28.56 304 SER A C 1
ATOM 1521 O O . SER A 1 201 ? 11.514 14.376 35.194 1.00 25.94 304 SER A O 1
ATOM 1524 N N . ILE A 1 202 ? 13.579 14.962 34.435 1.00 23.14 305 ILE A N 1
ATOM 1525 C CA . ILE A 1 202 ? 13.099 15.732 33.264 1.00 21.57 305 ILE A CA 1
ATOM 1526 C C . ILE A 1 202 ? 12.313 14.829 32.295 1.00 21.43 305 ILE A C 1
ATOM 1527 O O . ILE A 1 202 ? 11.326 15.270 31.701 1.00 21.02 305 ILE A O 1
ATOM 1532 N N . TYR A 1 203 ? 12.716 13.551 32.194 1.00 16.65 306 TYR A N 1
ATOM 1533 C CA . TYR A 1 203 ? 12.036 12.576 31.335 1.00 14.60 306 TYR A CA 1
ATOM 1534 C C . TYR A 1 203 ? 10.614 12.241 31.807 1.00 16.11 306 TYR A C 1
ATOM 1535 O O . TYR A 1 203 ? 9.798 11.822 30.983 1.00 15.39 306 TYR A O 1
ATOM 1544 N N . ALA A 1 204 ? 10.350 12.352 33.127 1.00 13.86 307 ALA A N 1
ATOM 1545 C CA . ALA A 1 204 ? 9.139 11.877 33.797 1.00 13.79 307 ALA A CA 1
ATOM 1546 C C . ALA A 1 204 ? 7.939 12.805 33.855 1.00 15.17 307 ALA A C 1
ATOM 1547 O O . ALA A 1 204 ? 8.078 13.957 34.265 1.00 16.11 307 ALA A O 1
ATOM 1549 N N . TYR A 1 205 ? 6.741 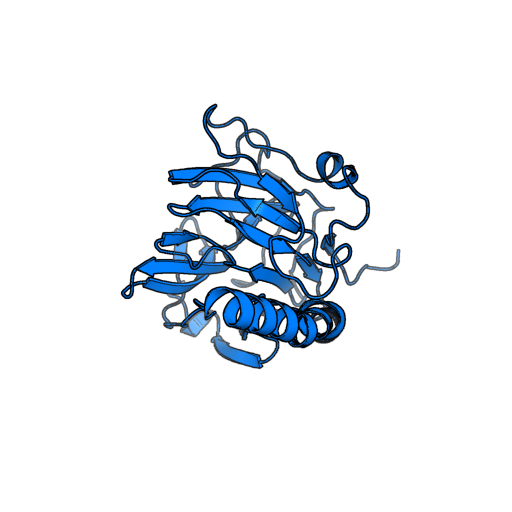12.270 33.488 1.00 11.49 308 TYR A N 1
ATOM 1550 C CA . TYR A 1 205 ? 5.464 12.973 33.559 1.00 10.95 308 TYR A CA 1
ATOM 1551 C C . TYR A 1 205 ? 4.527 12.205 34.482 1.00 16.40 308 TYR A C 1
ATOM 1552 O O . TYR A 1 205 ? 4.496 10.969 34.454 1.00 15.53 308 TYR A O 1
ATOM 1561 N N . ASP A 1 206 ? 3.797 12.931 35.324 1.00 14.70 309 ASP A N 1
ATOM 1562 C CA . ASP A 1 206 ? 2.881 12.312 36.284 1.00 15.45 309 ASP A CA 1
ATOM 1563 C C . ASP A 1 206 ? 1.715 11.612 35.614 1.00 15.85 309 ASP A C 1
ATOM 1564 O O . ASP A 1 206 ? 1.200 10.629 36.134 1.00 15.13 309 ASP A O 1
ATOM 1569 N N . ASN A 1 207 ? 1.246 12.163 34.496 1.00 13.61 310 ASN A N 1
ATOM 1570 C CA . ASN A 1 207 ? 0.060 11.637 33.888 1.00 14.03 310 ASN A CA 1
ATOM 1571 C C . ASN A 1 207 ? 0.045 11.853 32.382 1.00 16.79 310 ASN A C 1
ATOM 1572 O O . ASN A 1 207 ? 0.179 12.986 31.907 1.00 16.66 310 ASN A O 1
ATOM 1577 N N . PHE A 1 208 ? -0.134 10.761 31.648 1.00 12.52 311 PHE A N 1
ATOM 1578 C CA . PHE A 1 208 ? -0.463 10.747 30.230 1.00 10.88 311 PHE A CA 1
ATOM 1579 C C . PHE A 1 208 ? -1.860 10.122 30.147 1.00 16.25 311 PHE A C 1
ATOM 1580 O O . PHE A 1 208 ? -2.086 9.072 30.757 1.00 14.83 311 PHE A O 1
ATOM 1588 N N . GLY A 1 209 ? -2.768 10.742 29.387 1.00 11.34 312 GLY A N 1
ATOM 1589 C CA . GLY A 1 209 ? -4.129 10.230 29.253 1.00 11.54 312 GLY A CA 1
ATOM 1590 C C . GLY A 1 209 ? -4.746 10.322 27.871 1.00 12.29 312 GLY A C 1
ATOM 1591 O O . GLY A 1 209 ? -5.777 9.687 27.628 1.00 10.26 312 GLY A O 1
ATOM 1592 N N . VAL A 1 210 ? -4.183 11.180 26.973 1.00 8.64 313 VAL A N 1
ATOM 1593 C CA . VAL A 1 210 ? -4.776 11.375 25.655 1.00 7.30 313 VAL A CA 1
ATOM 1594 C C . VAL A 1 210 ? -3.666 11.482 24.605 1.00 9.79 313 VAL A C 1
ATOM 1595 O O . VAL A 1 210 ? -2.635 12.082 24.878 1.00 8.74 313 VAL A O 1
ATOM 1599 N N . LEU A 1 211 ? -3.900 10.942 23.403 1.00 7.59 314 LEU A N 1
ATOM 1600 C CA . LEU A 1 211 ? -3.001 11.126 22.262 1.00 6.93 314 LEU A CA 1
ATOM 1601 C C . LEU A 1 211 ? -3.822 11.945 21.248 1.00 9.27 314 LEU A C 1
ATOM 1602 O O . LEU A 1 211 ? -4.946 11.556 20.936 1.00 8.59 314 LEU A O 1
ATOM 1607 N N . GLY A 1 212 ? -3.281 13.059 20.753 1.00 7.56 315 GLY A N 1
ATOM 1608 C CA . GLY A 1 212 ? -4.061 13.867 19.820 1.00 7.37 315 GLY A CA 1
ATOM 1609 C C . GLY A 1 212 ? -3.365 14.229 18.523 1.00 10.05 315 GLY A C 1
ATOM 1610 O O . GLY A 1 212 ? -2.130 14.291 18.448 1.00 10.00 315 GLY A O 1
ATOM 1611 N N . LEU A 1 213 ? -4.185 14.447 17.488 1.00 8.05 316 LEU A N 1
ATOM 1612 C CA . LEU A 1 213 ? -3.750 14.938 16.181 1.00 7.95 316 LEU A CA 1
ATOM 1613 C C . LEU A 1 213 ? -4.270 16.375 16.074 1.00 9.82 316 LEU A C 1
ATOM 1614 O O . LEU A 1 213 ? -5.485 16.592 15.934 1.00 9.72 316 LEU A O 1
ATOM 1619 N N . ASP A 1 214 ? -3.347 17.348 16.249 1.00 7.28 317 ASP A N 1
ATOM 1620 C CA . ASP A 1 214 ? -3.568 18.792 16.139 1.00 8.23 317 ASP A CA 1
ATOM 1621 C C . ASP A 1 214 ? -2.737 19.244 14.933 1.00 11.31 317 ASP A C 1
ATOM 1622 O O . ASP A 1 214 ? -1.528 19.403 15.048 1.00 11.62 317 ASP A O 1
ATOM 1627 N N . LEU A 1 215 ? -3.378 19.421 13.763 1.00 8.04 318 LEU A N 1
ATOM 1628 C CA . LEU A 1 215 ? -2.634 19.679 12.524 1.00 6.52 318 LEU A CA 1
ATOM 1629 C C . LEU A 1 215 ? -3.192 20.829 11.732 1.00 8.11 318 LEU A C 1
ATOM 1630 O O . LEU A 1 215 ? -4.383 21.128 11.837 1.00 8.78 318 LEU A O 1
ATOM 1635 N N . TRP A 1 216 ? -2.343 21.409 10.873 1.00 6.15 319 TRP A N 1
ATOM 1636 C CA . TRP A 1 216 ? -2.693 22.315 9.811 1.00 6.72 319 TRP A CA 1
ATOM 1637 C C . TRP A 1 216 ? -2.185 21.627 8.542 1.00 8.87 319 TRP A C 1
ATOM 1638 O O . TRP A 1 216 ? -1.030 21.173 8.519 1.00 7.56 319 TRP A O 1
ATOM 1649 N N . GLN A 1 217 ? -3.014 21.578 7.477 1.00 7.27 320 GLN A N 1
ATOM 1650 C CA . GLN A 1 217 ? -2.577 21.055 6.191 1.00 6.70 320 GLN A CA 1
ATOM 1651 C C . GLN A 1 217 ? -3.091 21.913 5.056 1.00 9.17 320 GLN A C 1
ATOM 1652 O O . GLN A 1 217 ? -4.227 22.378 5.114 1.00 7.92 320 GLN A O 1
ATOM 1658 N N . VAL A 1 218 ? -2.265 22.089 4.016 1.00 6.60 321 VAL A N 1
ATOM 1659 C CA . VAL A 1 218 ? -2.674 22.775 2.789 1.00 6.46 321 VAL A CA 1
ATOM 1660 C C . VAL A 1 218 ? -3.221 21.653 1.889 1.00 8.97 321 VAL A C 1
ATOM 1661 O O . VAL A 1 218 ? -4.433 21.406 1.933 1.00 7.65 321 VAL A O 1
ATOM 1665 N N . LYS A 1 219 ? -2.361 20.899 1.160 1.00 6.10 322 LYS A N 1
ATOM 1666 C CA . LYS A 1 219 ? -2.866 19.751 0.385 1.00 5.56 322 LYS A CA 1
ATOM 1667 C C . LYS A 1 219 ? -3.096 18.582 1.374 1.00 9.52 322 LYS A C 1
ATOM 1668 O O . LYS A 1 219 ? -2.132 18.061 1.959 1.00 9.49 322 LYS A O 1
ATOM 1674 N N . SER A 1 220 ? -4.366 18.236 1.596 1.00 6.71 323 SER A N 1
ATOM 1675 C CA . SER A 1 220 ? -4.762 17.156 2.504 1.00 6.20 323 SER A CA 1
ATOM 1676 C C . SER A 1 220 ? -4.646 15.772 1.850 1.00 8.17 323 SER A C 1
ATOM 1677 O O . SER A 1 220 ? -4.324 15.677 0.657 1.00 7.71 323 SER A O 1
ATOM 1680 N N . GLY A 1 221 ? -4.921 14.711 2.625 1.00 7.38 324 GLY A N 1
ATOM 1681 C CA . GLY A 1 221 ? -4.849 13.343 2.109 1.00 6.89 324 GLY A CA 1
ATOM 1682 C C . GLY A 1 221 ? -3.904 12.412 2.868 1.00 9.08 324 GLY A C 1
ATOM 1683 O O . GLY A 1 221 ? -3.769 11.221 2.536 1.00 8.10 324 GLY A O 1
ATOM 1684 N N . THR A 1 222 ? -3.260 12.934 3.922 1.00 6.99 325 THR A N 1
ATOM 1685 C CA . THR A 1 222 ? -2.340 12.133 4.748 1.00 6.25 325 THR A CA 1
ATOM 1686 C C . THR A 1 222 ? -3.136 11.065 5.511 1.00 8.18 325 THR A C 1
ATOM 1687 O O . THR A 1 222 ? -4.208 11.365 6.052 1.00 7.43 325 THR A O 1
ATOM 1691 N N . ILE A 1 223 ? -2.600 9.828 5.574 1.00 6.94 326 ILE A N 1
ATOM 1692 C CA . ILE A 1 223 ? -3.194 8.751 6.350 1.00 5.56 326 ILE A CA 1
ATOM 1693 C C . ILE A 1 223 ? -2.305 8.400 7.556 1.00 8.81 326 ILE A C 1
ATOM 1694 O O . ILE A 1 223 ? -1.100 8.168 7.401 1.00 8.81 326 ILE A O 1
ATOM 1699 N N . PHE A 1 224 ? -2.933 8.307 8.747 1.00 6.42 327 PHE A N 1
ATOM 1700 C CA . PHE A 1 224 ? -2.291 7.922 10.003 1.00 6.34 327 PHE A CA 1
ATOM 1701 C C . PHE A 1 224 ? -2.805 6.534 10.419 1.00 10.11 327 PHE A C 1
ATOM 1702 O O . PHE A 1 224 ? -4.015 6.281 10.364 1.00 8.51 327 PHE A O 1
ATOM 1710 N N . ASP A 1 225 ? -1.907 5.652 10.864 1.00 8.34 328 ASP A N 1
ATOM 1711 C CA . ASP A 1 225 ? -2.296 4.287 11.261 1.00 7.49 328 ASP A CA 1
ATOM 1712 C C . ASP A 1 225 ? -1.316 3.726 12.293 1.00 10.00 328 ASP A C 1
ATOM 1713 O O . ASP A 1 225 ? -0.300 4.354 12.611 1.00 9.65 328 ASP A O 1
ATOM 1718 N N . ASN A 1 226 ? -1.662 2.553 12.847 1.00 9.06 329 ASN A N 1
ATOM 1719 C CA . ASN A 1 226 ? -0.808 1.721 13.688 1.00 8.00 329 ASN A CA 1
ATOM 1720 C C . ASN A 1 226 ? -0.167 2.478 14.851 1.00 10.37 329 ASN A C 1
ATOM 1721 O O . ASN A 1 226 ? 1.051 2.441 15.058 1.00 8.77 329 ASN A O 1
ATOM 1726 N N . PHE A 1 227 ? -1.018 3.171 15.613 1.00 7.95 330 PHE A N 1
ATOM 1727 C CA . PHE A 1 227 ? -0.559 3.885 16.805 1.00 6.83 330 PHE A CA 1
ATOM 1728 C C . PHE A 1 227 ? -0.211 2.901 17.917 1.00 9.89 330 PHE A C 1
ATOM 1729 O O . PHE A 1 227 ? -0.922 1.926 18.135 1.00 9.02 330 PHE A O 1
ATOM 1737 N N . LEU A 1 228 ? 0.859 3.198 18.657 1.00 8.48 331 LEU A N 1
ATOM 1738 C CA . LEU A 1 228 ? 1.285 2.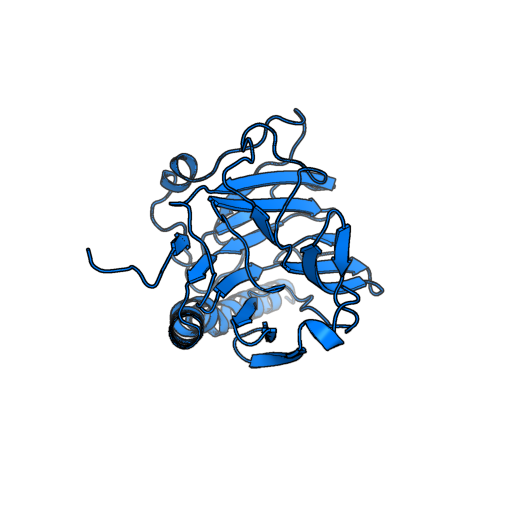364 19.770 1.00 8.49 331 LEU A CA 1
ATOM 1739 C C . LEU A 1 228 ? 1.977 3.226 20.828 1.00 10.75 331 LEU A C 1
ATOM 1740 O O . LEU A 1 228 ? 2.833 4.041 20.502 1.00 9.67 331 LEU A O 1
ATOM 1745 N N . ILE A 1 229 ? 1.583 3.040 22.081 1.00 8.01 332 ILE A N 1
ATOM 1746 C CA . ILE A 1 229 ? 2.214 3.639 23.259 1.00 8.10 332 ILE A CA 1
ATOM 1747 C C . ILE A 1 229 ? 2.515 2.460 24.154 1.00 11.45 332 ILE A C 1
ATOM 1748 O O . ILE A 1 229 ? 1.604 1.712 24.545 1.00 9.77 332 ILE A O 1
ATOM 1753 N N . THR A 1 230 ? 3.818 2.252 24.442 1.00 9.00 333 THR A N 1
ATOM 1754 C CA . THR A 1 230 ? 4.264 1.092 25.209 1.00 8.99 333 THR A CA 1
ATOM 1755 C C . THR A 1 230 ? 5.456 1.446 26.096 1.00 12.47 333 THR A C 1
ATOM 1756 O O . THR A 1 230 ? 6.137 2.461 25.854 1.00 11.30 333 THR A O 1
ATOM 1760 N N . ASN A 1 231 ? 5.694 0.621 27.129 1.00 9.79 334 ASN A N 1
ATOM 1761 C CA . ASN A 1 231 ? 6.888 0.769 27.955 1.00 10.21 334 ASN A CA 1
ATOM 1762 C C . ASN A 1 231 ? 8.009 -0.173 27.434 1.00 13.28 334 ASN A C 1
ATOM 1763 O O . ASN A 1 231 ? 9.074 -0.255 28.048 1.00 13.81 334 ASN A O 1
ATOM 1768 N N . ASP A 1 232 ? 7.767 -0.878 26.289 1.00 10.80 335 ASP A N 1
ATOM 1769 C CA . ASP A 1 232 ? 8.678 -1.893 25.768 1.00 10.78 335 ASP A CA 1
ATOM 1770 C C . ASP A 1 232 ? 9.235 -1.530 24.397 1.00 13.85 335 ASP A C 1
ATOM 1771 O O . ASP A 1 232 ? 8.550 -1.691 23.380 1.00 11.75 335 ASP A O 1
ATOM 1776 N N . GLU A 1 233 ? 10.488 -1.046 24.367 1.00 12.74 336 GLU A N 1
ATOM 1777 C CA . GLU A 1 233 ? 11.075 -0.620 23.111 1.00 13.08 336 GLU A CA 1
ATOM 1778 C C . GLU A 1 233 ? 11.312 -1.751 22.094 1.00 13.43 336 GLU A C 1
ATOM 1779 O O . GLU A 1 233 ? 11.134 -1.544 20.888 1.00 11.44 336 GLU A O 1
ATOM 1785 N N . ALA A 1 234 ? 11.649 -2.954 22.592 1.00 12.02 337 ALA A N 1
ATOM 1786 C CA . ALA A 1 234 ? 11.809 -4.111 21.707 1.00 10.70 337 ALA A CA 1
ATOM 1787 C C . ALA A 1 234 ? 10.451 -4.494 21.100 1.00 10.90 337 ALA A C 1
ATOM 1788 O O . ALA A 1 234 ? 10.381 -4.799 19.899 1.00 11.21 337 ALA A O 1
ATOM 1790 N N . TYR A 1 235 ? 9.348 -4.429 21.906 1.00 9.91 338 TYR A N 1
ATOM 1791 C CA . TYR A 1 235 ? 8.014 -4.711 21.355 1.00 9.43 338 TYR A CA 1
ATOM 1792 C C . TYR A 1 235 ? 7.625 -3.674 20.291 1.00 12.38 338 TYR A C 1
ATOM 1793 O O . TYR A 1 235 ? 7.068 -4.048 19.258 1.00 11.55 338 TYR A O 1
ATOM 1802 N N . ALA A 1 236 ? 7.926 -2.376 20.519 1.00 10.46 339 ALA A N 1
ATOM 1803 C CA . ALA A 1 236 ? 7.610 -1.353 19.507 1.00 9.37 339 ALA A CA 1
ATOM 1804 C C . ALA A 1 236 ? 8.293 -1.695 18.154 1.00 12.24 339 ALA A C 1
ATOM 1805 O O . ALA A 1 236 ? 7.680 -1.540 17.092 1.00 9.77 339 ALA A O 1
ATOM 1807 N N . GLU A 1 237 ? 9.537 -2.203 18.205 1.00 9.35 340 GLU A N 1
ATOM 1808 C CA . GLU A 1 237 ? 10.248 -2.601 16.980 1.00 9.26 340 GLU A CA 1
ATOM 1809 C C . GLU A 1 237 ? 9.523 -3.784 16.315 1.00 11.83 340 GLU A C 1
ATOM 1810 O O . GLU A 1 237 ? 9.302 -3.779 15.096 1.00 10.50 340 GLU A O 1
ATOM 1816 N N . GLU A 1 238 ? 9.182 -4.808 17.118 1.00 9.41 341 GLU A N 1
ATOM 1817 C CA . GLU A 1 238 ? 8.468 -5.999 16.652 1.00 9.51 341 GLU A CA 1
ATOM 1818 C C . GLU A 1 238 ? 7.124 -5.607 15.994 1.00 12.48 341 GLU A C 1
ATOM 1819 O O . GLU A 1 238 ? 6.848 -6.025 14.856 1.00 12.76 341 GLU A O 1
ATOM 1825 N N . PHE A 1 239 ? 6.312 -4.767 16.685 1.00 9.86 342 PHE A N 1
ATOM 1826 C CA . PHE A 1 239 ? 5.029 -4.304 16.146 1.00 9.69 342 PHE A CA 1
ATOM 1827 C C . PHE A 1 239 ? 5.243 -3.458 14.880 1.00 13.35 342 PHE A C 1
ATOM 1828 O O . PHE A 1 239 ? 4.469 -3.571 13.928 1.00 11.76 342 PHE A O 1
ATOM 1836 N N . GLY A 1 240 ? 6.336 -2.691 14.853 1.00 10.01 343 GLY A N 1
ATOM 1837 C CA . GLY A 1 240 ? 6.703 -1.887 13.693 1.00 9.92 343 GLY A CA 1
ATOM 1838 C C . GLY A 1 240 ? 6.890 -2.738 12.442 1.00 12.97 343 GLY A C 1
ATOM 1839 O O . GLY A 1 240 ? 6.362 -2.414 11.364 1.00 12.40 343 GLY A O 1
ATOM 1840 N N . ASN A 1 241 ? 7.608 -3.867 12.592 1.00 9.12 344 ASN A N 1
ATOM 1841 C CA . ASN A 1 241 ? 7.838 -4.795 11.487 1.00 9.42 344 ASN A CA 1
ATOM 1842 C C . ASN A 1 241 ? 6.584 -5.532 11.072 1.00 13.34 344 ASN A C 1
ATOM 1843 O O . ASN A 1 241 ? 6.446 -5.854 9.886 1.00 14.00 344 ASN A O 1
ATOM 1848 N N . GLU A 1 242 ? 5.660 -5.786 12.031 1.00 10.72 345 GLU A N 1
ATOM 1849 C CA . GLU A 1 242 ? 4.375 -6.447 11.761 1.00 10.69 345 GLU A CA 1
ATOM 1850 C C . GLU A 1 242 ? 3.360 -5.505 11.094 1.00 14.21 345 GLU A C 1
ATOM 1851 O O . GLU A 1 242 ? 2.324 -5.975 10.612 1.00 16.38 345 GLU A O 1
ATOM 1857 N N . THR A 1 243 ? 3.613 -4.183 11.113 1.00 9.95 346 THR A N 1
ATOM 1858 C CA . THR A 1 243 ? 2.663 -3.203 10.572 1.00 9.41 346 THR A CA 1
ATOM 1859 C C . THR A 1 243 ? 3.268 -2.507 9.355 1.00 12.10 346 THR A C 1
ATOM 1860 O O . THR A 1 243 ? 3.044 -2.964 8.231 1.00 12.49 346 THR A O 1
ATOM 1864 N N . TRP A 1 244 ? 4.108 -1.468 9.572 1.00 9.91 347 TRP A N 1
ATOM 1865 C CA . TRP A 1 244 ? 4.816 -0.777 8.491 1.00 9.54 347 TRP A CA 1
ATOM 1866 C C . TRP A 1 244 ? 5.638 -1.805 7.647 1.00 11.67 347 TRP A C 1
ATOM 1867 O O . TRP A 1 244 ? 5.620 -1.725 6.418 1.00 10.17 347 TRP A O 1
ATOM 1878 N N . GLY A 1 245 ? 6.311 -2.759 8.306 1.00 9.86 348 GLY A N 1
ATOM 1879 C CA . GLY A 1 245 ? 7.142 -3.752 7.619 1.00 9.50 348 GLY A CA 1
ATOM 1880 C C . GLY A 1 245 ? 6.369 -4.635 6.654 1.00 14.31 348 GLY A C 1
ATOM 1881 O O . GLY A 1 245 ? 6.911 -5.043 5.623 1.00 15.84 348 GLY A O 1
ATOM 1882 N N . VAL A 1 246 ? 5.089 -4.921 6.970 1.00 9.95 349 VAL A N 1
ATOM 1883 C CA . VAL A 1 246 ? 4.196 -5.730 6.127 1.00 10.87 349 VAL A CA 1
ATOM 1884 C C . VAL A 1 246 ? 3.562 -4.854 5.017 1.00 13.50 349 VAL A C 1
ATOM 1885 O O . VAL A 1 246 ? 3.316 -5.348 3.914 1.00 14.82 349 VAL A O 1
ATOM 1889 N N . THR A 1 247 ? 3.303 -3.563 5.306 1.00 10.05 350 THR A N 1
ATOM 1890 C CA . THR A 1 247 ? 2.705 -2.655 4.326 1.00 8.63 350 THR A CA 1
ATOM 1891 C C . THR A 1 247 ? 3.664 -2.337 3.160 1.00 11.28 350 THR A C 1
ATOM 1892 O O . THR A 1 247 ? 3.232 -2.229 2.007 1.00 11.44 350 THR A O 1
ATOM 1896 N N . LYS A 1 248 ? 4.940 -2.103 3.484 1.00 10.50 351 LYS A N 1
ATOM 1897 C CA . LYS A 1 248 ? 5.952 -1.512 2.608 1.00 10.13 351 LYS A CA 1
ATOM 1898 C C . LYS A 1 248 ? 6.071 -1.993 1.168 1.00 13.22 351 LYS A C 1
ATOM 1899 O O . LYS A 1 248 ? 5.851 -1.203 0.244 1.00 12.17 351 LYS A O 1
ATOM 1905 N N . ALA A 1 249 ? 6.426 -3.270 0.968 1.00 12.43 352 ALA A N 1
ATOM 1906 C CA . ALA A 1 249 ? 6.690 -3.780 -0.368 1.00 11.71 352 ALA A CA 1
ATOM 1907 C C . ALA A 1 249 ? 5.449 -3.819 -1.268 1.00 14.12 352 ALA A C 1
ATOM 1908 O O . ALA A 1 249 ? 5.513 -3.371 -2.415 1.00 15.17 352 ALA A O 1
ATOM 1910 N N . ALA A 1 250 ? 4.322 -4.334 -0.744 1.00 10.90 353 ALA A N 1
ATOM 1911 C CA . ALA A 1 250 ? 3.086 -4.428 -1.508 1.00 11.81 353 ALA A CA 1
ATOM 1912 C C . ALA A 1 250 ? 2.566 -3.027 -1.880 1.00 12.85 353 ALA A C 1
ATOM 1913 O O . ALA A 1 250 ? 2.073 -2.843 -2.983 1.00 13.18 353 ALA A O 1
ATOM 1915 N N . GLU A 1 251 ? 2.729 -2.030 -0.977 1.00 10.04 354 GLU A N 1
ATOM 1916 C CA . GLU A 1 251 ? 2.312 -0.639 -1.245 1.00 8.62 354 GLU A CA 1
ATOM 1917 C C . GLU A 1 251 ? 3.131 -0.052 -2.403 1.00 12.29 354 GLU A C 1
ATOM 1918 O O . GLU A 1 251 ? 2.558 0.566 -3.300 1.00 12.53 354 GLU A O 1
ATOM 1924 N N . LYS A 1 252 ? 4.472 -0.258 -2.387 1.00 10.75 355 LYS A N 1
ATOM 1925 C CA . LYS A 1 252 ? 5.370 0.234 -3.449 1.00 10.98 355 LYS A CA 1
ATOM 1926 C C . LYS A 1 252 ? 4.977 -0.434 -4.788 1.00 14.44 355 LYS A C 1
ATOM 1927 O O . LYS A 1 252 ? 4.896 0.249 -5.818 1.00 13.70 355 LYS A O 1
ATOM 1933 N N . GLN A 1 253 ? 4.715 -1.774 -4.777 1.00 11.91 356 GLN A N 1
ATOM 1934 C CA . GLN A 1 253 ? 4.342 -2.458 -6.026 1.00 13.05 356 GLN A CA 1
ATOM 1935 C C . GLN A 1 253 ? 3.100 -1.847 -6.658 1.00 16.89 356 GLN A C 1
ATOM 1936 O O . GLN A 1 253 ? 3.095 -1.603 -7.869 1.00 17.34 356 GLN A O 1
ATOM 1942 N N . MET A 1 254 ? 2.056 -1.585 -5.834 1.00 12.89 357 MET A N 1
ATOM 1943 C CA . MET A 1 254 ? 0.802 -1.006 -6.314 1.00 11.85 357 MET A CA 1
ATOM 1944 C C . MET A 1 254 ? 0.975 0.421 -6.898 1.00 15.67 357 MET A C 1
ATOM 1945 O O . MET A 1 254 ? 0.462 0.685 -7.985 1.00 16.13 357 MET A O 1
ATOM 1950 N N . LYS A 1 255 ? 1.729 1.308 -6.226 1.00 12.94 358 LYS A N 1
ATOM 1951 C CA . LYS A 1 255 ? 1.975 2.659 -6.747 1.00 10.85 358 LYS A CA 1
ATOM 1952 C C . LYS A 1 255 ? 2.823 2.603 -8.037 1.00 15.47 358 LYS A C 1
ATOM 1953 O O . LYS A 1 255 ? 2.535 3.335 -8.989 1.00 14.94 358 LYS A O 1
ATOM 1959 N N . ASP A 1 256 ? 3.856 1.725 -8.078 1.00 12.59 359 ASP A N 1
ATOM 1960 C CA . ASP A 1 256 ? 4.668 1.581 -9.301 1.00 13.18 359 ASP A CA 1
ATOM 1961 C C . ASP A 1 256 ? 3.783 1.179 -10.473 1.00 16.57 359 ASP A C 1
ATOM 1962 O O . ASP A 1 256 ? 3.977 1.673 -11.596 1.00 16.67 359 ASP A O 1
ATOM 1967 N N . LYS A 1 257 ? 2.836 0.251 -10.221 1.00 13.69 360 LYS A N 1
ATOM 1968 C CA . LYS A 1 257 ? 1.879 -0.215 -11.226 1.00 13.47 360 LYS A CA 1
ATOM 1969 C C . LYS A 1 257 ? 0.998 0.956 -11.729 1.00 17.73 360 LYS A C 1
ATOM 1970 O O . LYS A 1 257 ? 0.801 1.093 -12.941 1.00 18.29 360 LYS A O 1
ATOM 1976 N N . GLN A 1 258 ? 0.478 1.802 -10.798 1.00 13.33 361 GLN A N 1
ATOM 1977 C CA . GLN A 1 258 ? -0.363 2.940 -11.167 1.00 12.09 361 GLN A CA 1
ATOM 1978 C C . GLN A 1 258 ? 0.438 3.990 -11.954 1.00 15.68 361 GLN A C 1
ATOM 1979 O O . GLN A 1 258 ? -0.083 4.567 -12.915 1.00 15.12 361 GLN A O 1
ATOM 1985 N N . ASP A 1 259 ? 1.705 4.224 -11.566 1.00 13.96 362 ASP A N 1
ATOM 1986 C CA . ASP A 1 259 ? 2.553 5.188 -12.272 1.00 14.66 362 ASP A CA 1
ATOM 1987 C C . ASP A 1 259 ? 2.820 4.735 -13.698 1.00 18.10 362 ASP A C 1
ATOM 1988 O O . ASP A 1 259 ? 2.879 5.573 -14.596 1.00 16.97 362 ASP A O 1
ATOM 1993 N N . GLU A 1 260 ? 2.949 3.401 -13.914 1.00 16.72 363 GLU A N 1
ATOM 1994 C CA . GLU A 1 260 ? 3.129 2.777 -15.233 1.00 18.10 363 GLU A CA 1
ATOM 1995 C C . GLU A 1 260 ? 1.861 2.979 -16.097 1.00 24.90 363 GLU A C 1
ATOM 1996 O O . GLU A 1 260 ? 1.976 3.252 -17.298 1.00 26.31 363 GLU A O 1
ATOM 2002 N N . GLU A 1 261 ? 0.661 2.892 -15.476 1.00 21.45 364 GLU A N 1
ATOM 2003 C CA . GLU A 1 261 ? -0.620 3.132 -16.163 1.00 21.85 364 GLU A CA 1
ATOM 2004 C C . GLU A 1 261 ? -0.757 4.609 -16.558 1.00 24.73 364 GLU A C 1
ATOM 2005 O O . GLU A 1 261 ? -1.264 4.912 -17.643 1.00 24.76 364 GLU A O 1
ATOM 2011 N N . GLN A 1 262 ? -0.294 5.527 -15.689 1.00 19.90 365 GLN A N 1
ATOM 2012 C CA . GLN A 1 262 ? -0.351 6.970 -15.948 1.00 20.82 365 GLN A CA 1
ATOM 2013 C C . GLN A 1 262 ? 0.614 7.356 -17.064 1.00 25.65 365 GLN A C 1
ATOM 2014 O O . GLN A 1 262 ? 0.282 8.217 -17.872 1.00 25.64 365 GLN A O 1
ATOM 2020 N N . ARG A 1 263 ? 1.808 6.713 -17.101 1.00 23.37 366 ARG A N 1
ATOM 2021 C CA . ARG A 1 263 ? 2.879 6.945 -18.072 1.00 23.97 366 ARG A CA 1
ATOM 2022 C C . ARG A 1 263 ? 2.346 6.798 -19.513 1.00 30.39 366 ARG A C 1
ATOM 2023 O O . ARG A 1 263 ? 2.636 7.644 -20.363 1.00 30.81 366 ARG A O 1
ATOM 2031 N N . LEU A 1 264 ? 1.524 5.752 -19.752 1.00 27.68 367 LEU A N 1
ATOM 2032 C CA . LEU A 1 264 ? 0.887 5.443 -21.034 1.00 44.29 367 LEU A CA 1
ATOM 2033 C C . LEU A 1 264 ? -0.450 6.174 -21.160 1.00 77.60 367 LEU A C 1
ATOM 2034 O O . LEU A 1 264 ? -0.872 6.504 -22.266 1.00 46.01 367 LEU A O 1
#